Protein AF-A0A1I7V567-F1 (afdb_monomer)

InterPro domains:
  IPR013216 Methyltransferase type 11 [PF08241] (3-48)
  IPR014729 Rossmann-like alpha/beta/alpha sandwich fold [G3DSA:3.40.50.620] (190-264)
  IPR015413 Methionyl/Leucyl tRNA synthetase [PF09334] (190-286)
  IPR023457 Methionine-tRNA synthetase, type 2 [PTHR43326] (190-283)
  IPR029063 S-adenosyl-L-methionine-dependent methyltransferase superfamily [G3DSA:3.40.50.150] (1-126)
  IPR029063 S-adenosyl-L-methionine-dependent methyltransferase superfamily [SSF53335] (3-96)

Mean predicted aligned error: 17.77 Å

Structure (mmCIF, N/CA/C/O backbone):
data_AF-A0A1I7V567-F1
#
_entry.id   AF-A0A1I7V567-F1
#
loop_
_atom_site.grou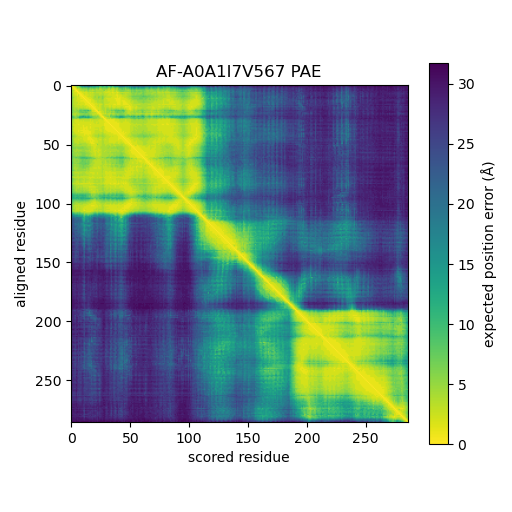p_PDB
_atom_site.id
_atom_site.type_symbol
_atom_site.label_atom_id
_atom_site.label_alt_id
_atom_site.label_comp_id
_atom_site.label_asym_id
_atom_site.label_entity_id
_atom_site.label_seq_id
_atom_site.pdbx_PDB_ins_code
_atom_site.Cartn_x
_atom_site.Cartn_y
_atom_site.Cartn_z
_atom_site.occupancy
_atom_site.B_iso_or_equiv
_atom_site.auth_seq_id
_atom_site.auth_comp_id
_atom_site.auth_asym_id
_atom_site.auth_atom_id
_atom_site.pdbx_PDB_model_num
ATOM 1 N N . VAL A 1 1 ? 8.104 -0.233 -37.856 1.00 45.59 1 VAL A N 1
ATOM 2 C CA . VAL A 1 1 ? 8.706 -0.664 -36.573 1.00 45.59 1 VAL A CA 1
ATOM 3 C C . VAL A 1 1 ? 7.650 -0.391 -35.526 1.00 45.59 1 VAL A C 1
ATOM 5 O O . VAL A 1 1 ? 7.169 0.733 -35.516 1.00 45.59 1 VAL A O 1
ATOM 8 N N . LEU A 1 2 ? 7.192 -1.403 -34.780 1.00 52.81 2 LEU A N 1
ATOM 9 C CA . LEU A 1 2 ? 6.251 -1.170 -33.679 1.00 52.81 2 LEU A CA 1
ATOM 10 C C . LEU A 1 2 ? 6.908 -0.177 -32.719 1.00 52.81 2 LEU A C 1
ATOM 12 O O . LEU A 1 2 ? 8.025 -0.423 -32.260 1.00 52.81 2 LEU A O 1
ATOM 16 N N . ASP A 1 3 ? 6.248 0.948 -32.479 1.00 72.06 3 ASP A N 1
ATOM 17 C CA . ASP A 1 3 ? 6.654 1.860 -31.424 1.00 72.06 3 ASP A CA 1
ATOM 18 C C . ASP A 1 3 ? 6.376 1.156 -30.092 1.00 72.06 3 ASP A C 1
ATOM 20 O O . ASP A 1 3 ? 5.258 0.705 -29.851 1.00 72.06 3 ASP A O 1
ATOM 24 N N . ALA A 1 4 ? 7.393 1.015 -29.241 1.00 71.06 4 ALA A N 1
ATOM 25 C CA . ALA A 1 4 ? 7.249 0.341 -27.950 1.00 71.06 4 ALA A CA 1
ATOM 26 C C . ALA A 1 4 ? 6.286 1.073 -27.002 1.00 71.06 4 ALA A C 1
ATOM 28 O O . ALA A 1 4 ? 5.900 0.508 -25.988 1.00 71.06 4 ALA A O 1
ATOM 29 N N . LYS A 1 5 ? 5.896 2.303 -27.353 1.00 80.69 5 LYS A N 1
ATOM 30 C CA . LYS A 1 5 ? 4.885 3.108 -26.664 1.00 80.69 5 LYS A CA 1
ATOM 31 C C . LYS A 1 5 ? 3.447 2.745 -27.033 1.00 80.69 5 LYS A C 1
ATOM 33 O O . LYS A 1 5 ? 2.531 3.206 -26.370 1.00 80.69 5 LYS A O 1
ATOM 38 N N . LEU A 1 6 ? 3.240 1.992 -28.116 1.00 81.75 6 LEU A N 1
ATOM 39 C CA . LEU A 1 6 ? 1.917 1.647 -28.643 1.00 81.75 6 LEU A CA 1
ATOM 40 C C . LEU A 1 6 ? 1.911 0.184 -29.082 1.00 81.75 6 LEU A C 1
ATOM 42 O O . LEU A 1 6 ? 1.969 -0.152 -30.271 1.00 81.75 6 LEU A O 1
ATOM 46 N N . LEU A 1 7 ? 1.871 -0.701 -28.096 1.00 78.12 7 LEU A N 1
ATOM 47 C CA . LEU A 1 7 ? 1.787 -2.129 -28.322 1.00 78.12 7 LEU A CA 1
ATOM 48 C C . LEU A 1 7 ? 0.334 -2.519 -28.656 1.00 78.12 7 LEU A C 1
ATOM 50 O O . LEU A 1 7 ? -0.582 -2.194 -27.903 1.00 78.12 7 LEU A O 1
ATOM 54 N N . PRO A 1 8 ? 0.086 -3.282 -29.736 1.00 83.75 8 PRO A N 1
ATOM 55 C CA . PRO A 1 8 ? -1.257 -3.668 -30.178 1.00 83.75 8 PRO A CA 1
ATOM 56 C C . PRO A 1 8 ? -1.827 -4.840 -29.357 1.00 83.75 8 PRO A C 1
ATOM 58 O O . PRO A 1 8 ? -2.465 -5.740 -29.901 1.00 83.75 8 PRO A O 1
ATOM 61 N N . PHE A 1 9 ? -1.552 -4.863 -28.054 1.00 79.56 9 PHE A N 1
ATOM 62 C CA . PHE A 1 9 ? -2.019 -5.883 -27.121 1.00 79.56 9 PHE A CA 1
ATOM 63 C C . PHE A 1 9 ? -2.956 -5.256 -26.093 1.00 79.56 9 PHE A C 1
ATOM 65 O O . PHE A 1 9 ? -2.804 -4.090 -25.719 1.00 79.56 9 PHE A O 1
ATOM 72 N N . ASN A 1 10 ? -3.921 -6.043 -25.625 1.00 77.56 10 ASN A N 1
ATOM 73 C CA . ASN A 1 10 ? -4.817 -5.633 -24.548 1.00 77.56 10 ASN A CA 1
ATOM 74 C C . ASN A 1 10 ? -4.041 -5.423 -23.239 1.00 77.56 10 ASN A C 1
ATOM 76 O O . ASN A 1 10 ? -2.888 -5.839 -23.106 1.00 77.56 10 ASN A O 1
ATOM 80 N N . ASN A 1 11 ? -4.681 -4.768 -22.273 1.00 79.69 11 ASN A N 1
ATOM 81 C CA . ASN A 1 11 ? -4.132 -4.671 -20.924 1.00 79.69 11 ASN A CA 1
ATOM 82 C C . ASN A 1 11 ? -3.945 -6.085 -20.352 1.00 79.69 11 ASN A C 1
ATOM 84 O O . ASN A 1 11 ? -4.760 -6.967 -20.626 1.00 79.69 11 ASN A O 1
ATOM 88 N N . GLU A 1 12 ? -2.883 -6.287 -19.570 1.00 85.25 12 GLU A N 1
ATOM 89 C CA . GLU A 1 12 ? -2.651 -7.535 -18.821 1.00 85.25 12 GLU A CA 1
ATOM 90 C C . GLU A 1 12 ? -2.608 -8.792 -19.702 1.00 85.25 12 GLU A C 1
ATOM 92 O O . GLU A 1 12 ? -3.099 -9.867 -19.359 1.00 85.25 12 GLU A O 1
ATOM 97 N N . PHE A 1 13 ? -2.016 -8.656 -20.882 1.00 77.00 13 PHE A N 1
ATOM 98 C CA . PHE A 1 13 ? -1.944 -9.728 -21.859 1.00 77.00 13 PHE A CA 1
ATOM 99 C C . PHE A 1 13 ? -0.807 -10.720 -21.569 1.00 77.00 13 PHE A C 1
ATOM 101 O O . PHE A 1 13 ? -0.992 -11.931 -21.699 1.00 77.00 13 PHE A O 1
ATOM 108 N N . PHE A 1 14 ? 0.367 -10.231 -21.160 1.00 71.62 14 PHE A N 1
ATOM 109 C CA . PHE A 1 14 ? 1.572 -11.046 -20.988 1.00 71.62 14 PHE A CA 1
ATOM 110 C C . PHE A 1 14 ? 1.857 -11.374 -19.525 1.00 71.62 14 PHE A C 1
ATOM 112 O O . PHE A 1 14 ? 1.778 -10.513 -18.659 1.00 71.62 14 PHE A O 1
ATOM 119 N N . ASP A 1 15 ? 2.295 -12.603 -19.257 1.00 70.88 15 ASP A N 1
ATOM 120 C CA . ASP A 1 15 ? 2.833 -13.009 -17.949 1.00 70.88 15 ASP A CA 1
ATOM 121 C C . ASP A 1 15 ? 4.313 -12.618 -17.787 1.00 70.88 15 ASP A C 1
ATOM 123 O O . ASP A 1 15 ? 4.819 -12.465 -16.674 1.00 70.88 15 ASP A O 1
ATOM 127 N N . LYS A 1 16 ? 5.041 -12.508 -18.908 1.00 76.75 16 LYS A N 1
ATOM 128 C CA . LYS A 1 16 ? 6.474 -12.202 -18.936 1.00 76.75 16 LYS A CA 1
ATOM 129 C C . LYS A 1 16 ? 6.827 -11.340 -20.139 1.00 76.75 16 LYS A C 1
ATOM 131 O O . LYS A 1 16 ? 6.420 -11.651 -21.257 1.00 76.75 16 LYS A O 1
ATOM 136 N N . ILE A 1 17 ? 7.656 -10.328 -19.922 1.00 80.06 17 ILE A N 1
ATOM 137 C CA . ILE A 1 17 ? 8.259 -9.510 -20.975 1.00 80.06 17 ILE A CA 1
ATOM 138 C C . ILE A 1 17 ? 9.774 -9.645 -20.867 1.00 80.06 17 ILE A C 1
ATOM 140 O O . ILE A 1 17 ? 10.364 -9.410 -19.815 1.00 80.06 17 ILE A O 1
ATOM 144 N N . PHE A 1 18 ? 10.402 -10.036 -21.973 1.00 82.00 18 PHE A N 1
ATOM 145 C CA . PHE A 1 18 ? 11.848 -10.150 -22.083 1.00 82.00 18 PHE A CA 1
ATOM 146 C C . PHE A 1 18 ? 12.342 -9.312 -23.249 1.00 82.00 18 PHE A C 1
ATOM 148 O O . PHE A 1 18 ? 11.837 -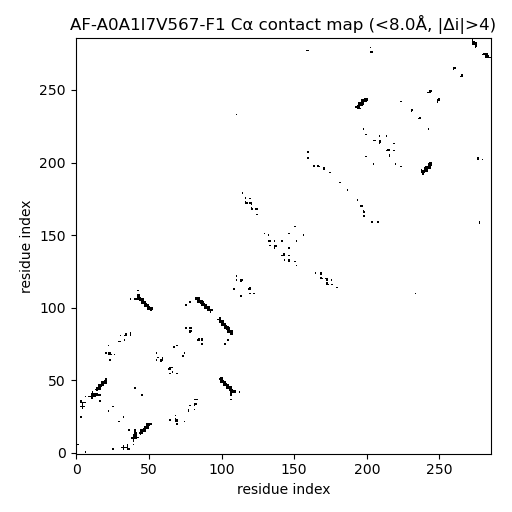9.435 -24.367 1.00 82.00 18 PHE A O 1
ATOM 155 N N . HIS A 1 19 ? 13.362 -8.500 -23.005 1.00 77.12 19 HIS A N 1
ATOM 156 C CA . HIS A 1 19 ? 13.987 -7.723 -24.059 1.00 77.12 19 HIS A CA 1
ATOM 157 C C . HIS A 1 19 ? 15.501 -7.622 -23.853 1.00 77.12 19 HIS A C 1
ATOM 159 O O . HIS A 1 19 ? 16.032 -7.798 -22.758 1.00 77.12 19 HIS A O 1
ATOM 165 N N . VAL A 1 20 ? 16.226 -7.372 -24.941 1.00 74.81 20 VAL A N 1
ATOM 166 C CA . VAL A 1 20 ? 17.692 -7.358 -24.945 1.00 74.81 20 VAL A CA 1
ATOM 167 C C . VAL A 1 20 ? 18.155 -6.142 -25.707 1.00 74.81 20 VAL A C 1
ATOM 169 O O . VAL A 1 20 ? 17.727 -5.929 -26.842 1.00 74.81 20 VAL A O 1
ATOM 172 N N . HIS A 1 21 ? 19.059 -5.360 -25.110 1.00 72.19 21 HIS A N 1
ATOM 173 C CA . HIS A 1 21 ? 19.646 -4.199 -25.783 1.00 72.19 21 HIS A CA 1
ATOM 174 C C . HIS A 1 21 ? 18.591 -3.213 -26.323 1.00 72.19 21 HIS A C 1
ATOM 176 O O . HIS A 1 21 ? 18.817 -2.537 -27.315 1.00 72.19 21 HIS A O 1
ATOM 182 N N . SER A 1 22 ? 17.410 -3.159 -25.717 1.00 72.12 22 SER A N 1
ATOM 183 C CA . SER A 1 22 ? 16.289 -2.364 -26.227 1.00 72.12 22 SER A CA 1
ATOM 184 C C . SER A 1 22 ? 16.208 -0.933 -25.688 1.00 72.12 22 SER A C 1
ATOM 186 O O . SER A 1 22 ? 15.758 -0.078 -26.447 1.00 72.12 22 SER A O 1
ATOM 188 N N . PRO A 1 23 ? 16.695 -0.605 -24.468 1.00 72.25 23 PRO A N 1
ATOM 189 C CA . PRO A 1 23 ? 16.528 0.742 -23.919 1.00 72.25 23 PRO A CA 1
ATOM 190 C C . PRO A 1 23 ? 17.095 1.861 -24.791 1.00 72.25 23 PRO A C 1
ATOM 192 O O . PRO A 1 23 ? 16.491 2.927 -24.867 1.00 72.25 23 PRO A O 1
ATOM 195 N N . TYR A 1 24 ? 18.177 1.619 -25.543 1.00 74.25 24 TYR A N 1
ATOM 196 C CA . TYR A 1 24 ? 18.715 2.659 -26.421 1.00 74.25 24 TYR A CA 1
ATOM 197 C C . TYR A 1 24 ? 17.794 3.015 -27.594 1.00 74.25 24 TYR A C 1
ATOM 199 O O . TYR A 1 24 ? 17.861 4.147 -28.075 1.00 74.25 24 TYR A O 1
ATOM 207 N N . PHE A 1 25 ? 16.897 2.115 -28.013 1.00 74.44 25 PHE A N 1
ATOM 208 C CA . PHE A 1 25 ? 15.874 2.401 -29.025 1.00 74.44 25 PHE A CA 1
ATOM 209 C C . PHE A 1 25 ? 14.682 3.193 -28.468 1.00 74.44 25 PHE A C 1
ATOM 211 O O . PHE A 1 25 ? 13.975 3.828 -29.242 1.00 74.44 25 PHE A O 1
ATOM 218 N N . TRP A 1 26 ? 14.469 3.190 -27.149 1.00 75.56 26 TRP A N 1
ATOM 219 C CA . TRP A 1 26 ? 13.339 3.863 -26.487 1.00 75.56 26 TRP A CA 1
ATOM 220 C C . TRP A 1 26 ? 13.696 5.249 -25.945 1.00 75.56 26 TRP A C 1
ATOM 222 O O . TRP A 1 26 ? 12.864 5.948 -25.388 1.00 75.56 26 TRP A O 1
ATOM 232 N N . THR A 1 27 ? 14.943 5.675 -26.126 1.00 63.19 27 THR A N 1
ATOM 233 C CA . THR A 1 27 ? 15.512 6.866 -25.480 1.00 63.19 27 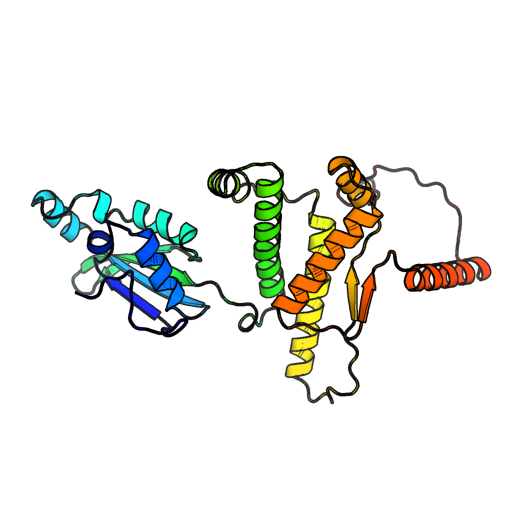THR A CA 1
ATOM 234 C C . THR A 1 27 ? 14.829 8.197 -25.743 1.00 63.19 27 THR A C 1
ATOM 236 O O . THR A 1 27 ? 15.018 9.106 -24.937 1.00 63.19 27 THR A O 1
ATOM 239 N N . SER A 1 28 ? 14.062 8.339 -26.825 1.00 70.38 28 SER A N 1
ATOM 240 C CA . SER A 1 28 ? 13.274 9.552 -27.058 1.00 70.38 28 SER A CA 1
ATOM 241 C C . SER A 1 28 ? 12.167 9.737 -26.023 1.00 70.38 28 SER A C 1
ATOM 243 O O . SER A 1 28 ? 11.787 10.872 -25.767 1.00 70.38 28 SER A O 1
ATOM 245 N N . ASP A 1 29 ? 11.654 8.638 -25.463 1.00 78.94 29 ASP A N 1
ATOM 246 C CA . ASP A 1 29 ? 10.533 8.632 -24.525 1.00 78.94 29 ASP A CA 1
ATOM 247 C C . ASP A 1 29 ? 10.462 7.267 -23.814 1.00 78.94 29 ASP A C 1
ATOM 249 O O . ASP A 1 29 ? 9.616 6.409 -24.083 1.00 78.94 29 ASP A O 1
ATOM 253 N N . LEU A 1 30 ? 11.468 7.039 -22.966 1.00 83.31 30 LEU A N 1
ATOM 254 C CA . LEU A 1 30 ? 11.610 5.817 -22.182 1.00 83.31 30 LEU A CA 1
ATOM 255 C C . LEU A 1 30 ? 10.446 5.631 -21.187 1.00 83.31 30 LEU A C 1
ATOM 257 O O . LEU A 1 30 ? 9.948 4.507 -21.117 1.00 83.31 30 LEU A O 1
ATOM 261 N N . PRO A 1 31 ? 9.965 6.677 -20.481 1.00 84.19 31 PRO A N 1
ATOM 262 C CA . PRO A 1 31 ? 8.829 6.544 -19.573 1.00 84.19 31 PRO A CA 1
ATOM 263 C C . PRO A 1 31 ? 7.566 6.023 -20.262 1.00 84.19 31 PRO A C 1
ATOM 265 O O . PRO A 1 31 ? 6.956 5.082 -19.761 1.00 84.19 31 PRO A O 1
ATOM 268 N N . ALA A 1 32 ? 7.206 6.541 -21.444 1.00 83.12 32 ALA A N 1
ATOM 269 C CA . ALA A 1 32 ? 6.027 6.049 -22.160 1.00 83.12 32 ALA A CA 1
ATOM 270 C C . ALA A 1 32 ? 6.182 4.588 -22.609 1.00 83.12 32 ALA A C 1
ATOM 272 O O . ALA A 1 32 ? 5.224 3.819 -22.556 1.00 83.12 32 ALA A O 1
ATOM 273 N N . ALA A 1 33 ? 7.389 4.179 -23.016 1.00 85.88 33 ALA A N 1
ATOM 274 C CA . ALA A 1 33 ? 7.647 2.786 -23.369 1.00 85.88 33 ALA A CA 1
ATOM 275 C C . ALA A 1 33 ? 7.514 1.865 -22.145 1.00 85.88 33 ALA A C 1
ATOM 277 O O . ALA A 1 33 ? 6.940 0.787 -22.255 1.00 85.88 33 ALA A O 1
ATOM 278 N N . LEU A 1 34 ? 8.008 2.278 -20.973 1.00 88.88 34 LEU A N 1
ATOM 279 C CA . LEU A 1 34 ? 7.886 1.498 -19.737 1.00 88.88 34 LEU A CA 1
ATOM 280 C C . LEU A 1 34 ? 6.439 1.438 -19.223 1.00 88.88 34 LEU A C 1
ATOM 282 O O . LEU A 1 34 ? 5.993 0.363 -18.821 1.00 88.88 34 LEU A O 1
ATOM 286 N N . ALA A 1 35 ? 5.690 2.540 -19.309 1.00 85.75 35 ALA A N 1
ATOM 287 C CA . ALA A 1 35 ? 4.266 2.576 -18.976 1.00 85.75 35 ALA A CA 1
ATOM 288 C C . ALA A 1 35 ? 3.459 1.603 -19.850 1.00 85.75 35 ALA A C 1
ATOM 290 O O . ALA A 1 35 ? 2.619 0.853 -19.350 1.00 85.75 35 ALA A O 1
ATOM 291 N N . GLU A 1 36 ? 3.772 1.543 -21.146 1.00 87.94 36 GLU A N 1
ATOM 292 C CA . GLU A 1 36 ? 3.134 0.606 -22.067 1.00 87.94 36 GLU A CA 1
ATOM 293 C C . GLU A 1 36 ? 3.479 -0.857 -21.742 1.00 87.94 36 GLU A C 1
ATOM 295 O O . GLU A 1 36 ? 2.612 -1.731 -21.815 1.00 87.94 36 GLU A O 1
ATOM 300 N N . MET A 1 37 ? 4.715 -1.136 -21.306 1.00 87.94 37 MET A N 1
ATOM 301 C CA . MET A 1 37 ? 5.110 -2.472 -20.839 1.00 87.94 37 MET A CA 1
ATOM 302 C C . MET A 1 37 ? 4.342 -2.880 -19.577 1.00 87.94 37 MET A C 1
ATOM 304 O O . MET A 1 37 ? 3.890 -4.019 -19.497 1.00 87.94 37 MET A O 1
ATOM 308 N N . ILE A 1 38 ? 4.134 -1.967 -18.623 1.00 88.25 38 ILE A N 1
ATOM 309 C CA . ILE A 1 38 ? 3.301 -2.220 -17.434 1.00 88.25 38 ILE A CA 1
ATOM 310 C C . ILE A 1 38 ? 1.839 -2.446 -17.804 1.00 88.25 38 ILE A C 1
ATOM 312 O O . ILE A 1 38 ? 1.194 -3.336 -17.245 1.00 88.25 38 ILE A O 1
ATOM 316 N N . ARG A 1 39 ? 1.308 -1.681 -18.763 1.00 89.69 39 ARG A N 1
ATOM 317 C CA . ARG A 1 39 ? -0.075 -1.832 -19.225 1.00 89.69 39 ARG A CA 1
ATOM 318 C C . ARG A 1 39 ? -0.336 -3.248 -19.737 1.00 89.69 39 ARG A C 1
ATOM 320 O O . ARG A 1 39 ? -1.341 -3.854 -19.370 1.00 89.69 39 ARG A O 1
ATOM 327 N N . VAL A 1 40 ? 0.558 -3.782 -20.572 1.00 85.94 40 VAL A N 1
ATOM 328 C CA . VAL A 1 40 ? 0.381 -5.108 -21.190 1.00 85.94 40 VAL A CA 1
ATOM 329 C C . VAL A 1 40 ? 0.829 -6.271 -20.300 1.00 85.94 40 VAL A C 1
ATOM 331 O O . VAL A 1 40 ? 0.521 -7.416 -20.620 1.00 85.94 40 VAL A O 1
ATOM 334 N N . LEU A 1 41 ? 1.549 -6.017 -19.205 1.00 84.00 41 LEU A N 1
ATOM 335 C CA . LEU A 1 41 ? 1.979 -7.041 -18.252 1.00 84.00 41 LEU A CA 1
ATOM 336 C C . LEU A 1 41 ? 0.847 -7.340 -17.255 1.00 84.00 41 LEU A C 1
ATOM 338 O O . LEU A 1 41 ? 0.160 -6.433 -16.782 1.00 84.00 41 LEU A O 1
ATOM 342 N N . LYS A 1 42 ? 0.622 -8.615 -16.939 1.00 82.88 42 LYS A N 1
ATOM 343 C CA . LYS A 1 42 ? -0.299 -9.037 -15.872 1.00 82.88 42 LYS A CA 1
ATOM 344 C C . LYS A 1 42 ? 0.248 -8.659 -14.496 1.00 82.88 42 LYS A C 1
ATOM 346 O O . LYS A 1 42 ? 1.473 -8.546 -14.365 1.00 82.88 42 LYS A O 1
ATOM 351 N N . PRO A 1 43 ? -0.604 -8.474 -13.476 1.00 84.00 43 PRO A N 1
ATOM 352 C CA . PRO A 1 43 ? -0.118 -8.275 -12.118 1.00 84.00 43 PRO A CA 1
ATOM 353 C C . PRO A 1 43 ? 0.751 -9.468 -11.674 1.00 84.00 43 PRO A C 1
ATOM 355 O O . PRO A 1 43 ? 0.575 -10.601 -12.126 1.00 84.00 43 PRO A O 1
ATOM 358 N N . GLY A 1 44 ? 1.831 -9.187 -10.940 1.00 82.38 44 GLY A N 1
ATOM 359 C CA . GLY A 1 44 ? 2.880 -10.170 -10.627 1.00 82.38 44 GLY A CA 1
ATOM 360 C C . GLY A 1 44 ? 3.738 -10.634 -11.817 1.00 82.38 44 GLY A C 1
ATOM 361 O O . GLY A 1 44 ? 4.661 -11.438 -11.638 1.00 82.38 44 GLY A O 1
ATOM 362 N N . GLY A 1 45 ? 3.464 -10.147 -13.030 1.00 81.94 45 GLY A N 1
ATOM 363 C CA . GLY A 1 45 ? 4.192 -10.498 -14.241 1.00 81.94 45 GLY A CA 1
ATOM 364 C C . GLY A 1 45 ? 5.656 -10.061 -14.188 1.00 81.94 45 GLY A C 1
ATOM 365 O O . GLY A 1 45 ? 6.015 -9.067 -13.554 1.00 81.94 45 GLY A O 1
ATOM 366 N N . VAL A 1 46 ? 6.520 -10.823 -14.862 1.00 83.81 46 VAL A N 1
ATOM 367 C CA . VAL A 1 46 ? 7.978 -10.640 -14.792 1.00 83.81 46 VAL A CA 1
ATOM 368 C C . VAL A 1 46 ? 8.484 -9.835 -15.977 1.00 83.81 46 VAL A C 1
ATOM 370 O O . VAL A 1 46 ? 8.234 -10.177 -17.133 1.00 83.81 46 VAL A O 1
ATOM 373 N N . PHE A 1 47 ? 9.281 -8.819 -15.690 1.00 86.94 47 PHE A N 1
ATOM 374 C CA . PHE A 1 47 ? 9.970 -8.001 -16.669 1.00 86.94 47 PHE A CA 1
ATOM 375 C C . PHE A 1 47 ? 11.482 -8.239 -16.575 1.00 86.94 47 PHE A C 1
ATOM 377 O O . PHE A 1 47 ? 12.067 -8.166 -15.494 1.00 86.94 47 PHE A O 1
ATOM 384 N N . LEU A 1 48 ? 12.119 -8.579 -17.698 1.00 84.25 48 LEU A N 1
ATOM 385 C CA . LEU A 1 48 ? 13.543 -8.915 -17.760 1.00 84.25 48 LEU A CA 1
ATOM 386 C C . LEU A 1 48 ? 14.238 -8.199 -18.922 1.00 84.25 48 LEU A C 1
ATOM 388 O O . LEU A 1 48 ? 13.898 -8.398 -20.091 1.00 84.25 48 LEU A O 1
ATOM 392 N N . SER A 1 49 ? 15.281 -7.442 -18.592 1.00 84.31 49 SER A N 1
ATOM 393 C CA . SER A 1 49 ? 16.163 -6.773 -19.547 1.00 84.31 49 SER A CA 1
ATOM 394 C C . SER A 1 49 ? 17.554 -7.397 -19.526 1.00 84.31 49 SER A C 1
ATOM 396 O O . SER A 1 49 ? 18.195 -7.478 -18.480 1.00 84.31 49 SER A O 1
ATOM 398 N N . GLY A 1 50 ? 18.038 -7.831 -20.690 1.00 79.94 50 GLY A N 1
ATOM 399 C CA . GLY A 1 50 ? 19.395 -8.342 -20.872 1.00 79.94 50 GLY A CA 1
ATOM 400 C C . GLY A 1 50 ? 20.320 -7.337 -21.557 1.00 79.94 50 GLY A C 1
ATOM 401 O O . GLY A 1 50 ? 20.004 -6.795 -22.624 1.00 79.94 50 GLY A O 1
ATOM 402 N N . MET A 1 51 ? 21.514 -7.133 -21.000 1.00 81.00 51 MET A N 1
ATOM 403 C CA . MET A 1 51 ? 22.539 -6.258 -21.570 1.00 81.00 51 MET A CA 1
ATOM 404 C C . MET A 1 51 ? 23.920 -6.912 -21.584 1.00 81.00 51 MET A C 1
ATOM 406 O O . MET A 1 51 ? 24.379 -7.496 -20.614 1.00 81.00 51 MET A O 1
ATOM 410 N N . HIS A 1 52 ? 24.631 -6.758 -22.696 1.00 83.06 52 HIS A N 1
ATOM 411 C CA . HIS A 1 52 ? 26.049 -7.098 -22.828 1.00 83.06 52 HIS A CA 1
ATOM 412 C C . HIS A 1 52 ? 26.883 -5.811 -22.940 1.00 83.06 52 HIS A C 1
ATOM 414 O O . HIS A 1 52 ? 27.081 -5.280 -24.041 1.00 83.06 52 HIS A O 1
ATOM 420 N N . LEU A 1 53 ? 27.377 -5.305 -21.806 1.00 84.06 53 LEU A N 1
ATOM 421 C CA . LEU A 1 53 ? 28.006 -3.978 -21.698 1.00 84.06 53 LEU A CA 1
ATOM 422 C C . LEU A 1 53 ? 29.188 -3.784 -22.645 1.00 84.06 53 LEU A C 1
ATOM 424 O O . LEU A 1 53 ? 29.202 -2.818 -23.400 1.00 84.06 53 LEU A O 1
ATOM 428 N N . LYS A 1 54 ? 30.100 -4.760 -22.740 1.00 84.50 54 LYS A N 1
ATOM 429 C CA . LYS A 1 54 ? 31.265 -4.677 -23.646 1.00 84.50 54 LYS A CA 1
ATOM 430 C C . LYS A 1 54 ? 30.874 -4.468 -25.117 1.00 84.50 54 LYS A C 1
ATOM 432 O O . LYS A 1 54 ? 31.626 -3.876 -25.883 1.00 84.50 54 LYS A O 1
ATOM 437 N N . LYS A 1 55 ? 29.694 -4.956 -25.526 1.00 82.38 55 LYS A N 1
ATOM 438 C CA . LYS A 1 55 ? 29.182 -4.785 -26.898 1.00 82.38 55 LYS A CA 1
ATOM 439 C C . LYS A 1 55 ? 28.602 -3.386 -27.079 1.00 82.38 55 LYS A C 1
ATOM 441 O O . LYS A 1 55 ? 28.835 -2.769 -28.109 1.00 82.38 55 LYS A O 1
ATOM 446 N N . LEU A 1 56 ? 27.872 -2.889 -26.086 1.00 83.00 56 LEU A N 1
ATOM 447 C CA . LEU A 1 56 ? 27.299 -1.544 -26.111 1.00 83.00 56 LEU A CA 1
ATOM 448 C C . LEU A 1 56 ? 28.392 -0.467 -26.064 1.00 83.00 56 LEU A C 1
ATOM 450 O O . LEU A 1 56 ? 28.352 0.470 -26.850 1.00 83.00 56 LEU A O 1
ATOM 454 N N . GLU A 1 57 ? 29.433 -0.662 -25.258 1.00 88.06 57 GLU A N 1
ATOM 455 C CA . GLU A 1 57 ? 30.617 0.210 -25.216 1.00 88.06 57 GLU A CA 1
ATOM 456 C C . GLU A 1 57 ? 31.390 0.218 -26.538 1.00 88.06 57 GLU A C 1
ATOM 458 O O . GLU A 1 57 ? 31.925 1.244 -26.951 1.00 88.06 57 GLU A O 1
ATOM 463 N N . PHE A 1 58 ? 31.438 -0.917 -27.241 1.00 88.25 58 PHE A N 1
ATOM 464 C CA . PHE A 1 58 ? 32.006 -0.967 -28.586 1.00 88.25 58 PHE A CA 1
ATOM 465 C C . PHE A 1 58 ? 31.186 -0.128 -29.582 1.00 88.25 58 PHE A C 1
ATOM 467 O O . PHE A 1 58 ? 31.761 0.631 -30.362 1.00 88.25 58 PHE A O 1
ATOM 474 N N . LEU A 1 59 ? 29.851 -0.211 -29.529 1.00 83.25 59 LEU A N 1
ATOM 475 C CA . LEU A 1 59 ? 28.958 0.611 -30.360 1.00 83.25 59 LEU A CA 1
ATOM 476 C C . LEU A 1 59 ? 29.053 2.105 -30.009 1.00 83.25 59 LEU A C 1
ATOM 478 O O . LEU A 1 59 ? 28.994 2.950 -30.903 1.00 83.25 59 LEU A O 1
ATOM 482 N N . GLU A 1 60 ? 29.245 2.427 -28.730 1.00 88.38 60 GLU A N 1
ATOM 483 C CA . GLU A 1 60 ? 29.479 3.789 -28.250 1.00 88.38 60 GLU A CA 1
ATOM 484 C C . GLU A 1 60 ? 30.780 4.374 -28.808 1.00 88.38 60 GLU A C 1
ATOM 486 O O . GLU A 1 60 ? 30.780 5.472 -29.364 1.00 88.38 60 GLU A O 1
ATOM 491 N N . LYS A 1 61 ? 31.885 3.617 -28.742 1.00 90.56 61 LYS A N 1
ATOM 492 C CA . LYS A 1 61 ? 33.167 4.011 -29.354 1.00 90.56 61 LYS A CA 1
ATOM 493 C C . LYS A 1 61 ? 33.032 4.235 -30.861 1.00 90.56 61 LYS A C 1
ATOM 495 O O . LYS A 1 61 ? 33.662 5.138 -31.405 1.00 90.56 61 LYS A O 1
ATOM 500 N N . GLY A 1 62 ? 32.174 3.451 -31.514 1.00 87.00 62 GLY A N 1
ATOM 501 C CA . GLY A 1 62 ? 31.790 3.617 -32.917 1.00 87.00 62 GLY A CA 1
ATOM 502 C C . GLY A 1 62 ? 30.831 4.781 -33.199 1.00 87.00 62 GLY A C 1
ATOM 503 O O . GLY A 1 62 ? 30.440 4.954 -34.350 1.00 87.00 62 GLY A O 1
ATOM 504 N N . LYS A 1 63 ? 30.438 5.572 -32.187 1.00 86.19 63 LYS A N 1
ATOM 505 C CA . LYS A 1 63 ? 29.472 6.688 -32.269 1.00 86.19 63 LYS A CA 1
ATOM 506 C C . LYS A 1 63 ? 28.085 6.299 -32.808 1.00 86.19 63 LYS A C 1
ATOM 508 O O . LYS A 1 63 ? 27.348 7.164 -33.273 1.00 86.19 63 LYS A O 1
ATOM 513 N N . LEU A 1 64 ? 27.713 5.019 -32.727 1.00 78.50 64 LEU A N 1
ATOM 514 C CA . LEU A 1 64 ? 26.396 4.522 -33.155 1.00 78.50 64 LEU A CA 1
ATOM 515 C C . LEU A 1 64 ? 25.315 4.758 -32.094 1.00 78.50 64 LEU A C 1
ATOM 517 O O . LEU A 1 64 ? 24.148 4.931 -32.429 1.00 78.50 64 LEU A O 1
ATOM 521 N N . ILE A 1 65 ? 25.711 4.766 -30.820 1.00 82.25 65 ILE A N 1
ATOM 522 C CA . ILE A 1 65 ? 24.853 5.029 -29.659 1.00 82.25 65 ILE A CA 1
ATOM 523 C C . ILE A 1 65 ? 25.621 5.889 -28.646 1.00 82.25 65 ILE A C 1
ATOM 525 O O . ILE A 1 65 ? 26.849 5.935 -28.670 1.00 82.25 65 ILE A O 1
ATOM 529 N N . ARG A 1 66 ? 24.920 6.582 -27.748 1.00 84.19 66 ARG A N 1
ATOM 530 C CA . ARG A 1 66 ? 25.509 7.393 -26.662 1.00 84.19 66 ARG A CA 1
ATOM 531 C C . ARG A 1 66 ? 25.431 6.638 -25.333 1.00 84.19 66 ARG A C 1
ATOM 533 O O . ARG A 1 66 ? 24.440 5.946 -25.114 1.00 84.19 66 ARG A O 1
ATOM 540 N N . ARG A 1 67 ? 26.381 6.845 -24.403 1.00 80.44 67 ARG A N 1
ATOM 541 C CA . ARG A 1 67 ? 26.370 6.213 -23.059 1.00 80.44 67 ARG A CA 1
ATOM 542 C C . ARG A 1 67 ? 25.009 6.271 -22.377 1.00 80.44 67 ARG A C 1
ATOM 544 O O . ARG A 1 67 ? 24.464 5.261 -21.952 1.00 80.44 67 ARG A O 1
ATOM 551 N N . ARG A 1 68 ? 24.428 7.474 -22.366 1.00 79.25 68 ARG A N 1
ATOM 552 C CA . ARG A 1 68 ? 23.137 7.792 -21.742 1.00 79.25 68 ARG A CA 1
ATOM 553 C C . ARG A 1 68 ? 21.968 6.937 -22.259 1.00 79.25 68 ARG A C 1
ATOM 555 O O . ARG A 1 68 ? 20.922 6.905 -21.616 1.00 79.25 68 ARG A O 1
ATOM 562 N N . GLN A 1 69 ? 22.120 6.289 -23.414 1.00 78.50 69 GLN A N 1
ATOM 563 C CA . GLN A 1 69 ? 21.081 5.477 -24.038 1.00 78.50 69 GLN A CA 1
ATOM 564 C C . GLN A 1 69 ? 21.027 4.033 -23.532 1.00 78.50 69 GLN A C 1
ATOM 566 O O . GLN A 1 69 ? 19.998 3.384 -23.675 1.00 78.50 69 GLN A O 1
ATOM 571 N N . PHE A 1 70 ? 22.114 3.515 -22.966 1.00 79.94 70 PHE A N 1
ATOM 572 C CA . PHE A 1 70 ? 22.186 2.125 -22.512 1.00 79.94 70 PHE A CA 1
ATOM 573 C C . PHE A 1 70 ? 22.722 1.994 -21.086 1.00 79.94 70 PHE A C 1
ATOM 575 O O . PHE A 1 70 ? 23.057 0.891 -20.665 1.00 79.94 70 PHE A O 1
ATOM 582 N N . ASP A 1 71 ? 22.825 3.114 -20.368 1.00 84.12 71 ASP A N 1
ATOM 583 C CA . ASP A 1 71 ? 23.282 3.145 -18.988 1.00 84.12 71 ASP A CA 1
ATOM 584 C C . ASP A 1 71 ? 22.336 2.312 -18.097 1.00 84.12 71 ASP A C 1
ATOM 586 O O . ASP A 1 71 ? 21.156 2.661 -17.973 1.00 84.12 71 ASP A O 1
ATOM 590 N N . PRO A 1 72 ? 22.822 1.210 -17.499 1.00 83.19 72 PRO A N 1
ATOM 591 C CA . PRO A 1 72 ? 21.996 0.311 -16.696 1.00 83.19 72 PRO A CA 1
ATOM 592 C C . PRO A 1 72 ? 21.460 0.972 -15.436 1.00 83.19 72 PRO A C 1
ATOM 594 O O . PRO A 1 72 ? 20.315 0.740 -15.066 1.00 83.19 72 PRO A O 1
ATOM 597 N N . THR A 1 73 ? 22.278 1.810 -14.799 1.00 83.94 73 THR A N 1
ATOM 598 C CA . THR A 1 73 ? 21.910 2.521 -13.578 1.00 83.94 73 THR A CA 1
ATOM 599 C C . THR A 1 73 ? 20.752 3.453 -13.875 1.00 83.94 73 THR A C 1
ATOM 601 O O . THR A 1 73 ? 19.731 3.404 -13.199 1.00 83.94 73 THR A O 1
ATOM 604 N N . ARG A 1 74 ? 20.857 4.233 -14.957 1.00 82.88 74 ARG A N 1
ATOM 605 C CA . ARG A 1 74 ? 19.747 5.083 -15.395 1.00 82.88 74 ARG A CA 1
ATOM 606 C C . ARG A 1 74 ? 18.496 4.267 -15.701 1.00 82.88 74 ARG A C 1
ATOM 608 O O . ARG A 1 74 ? 17.409 4.668 -15.322 1.00 82.88 74 ARG A O 1
ATOM 615 N N . TYR A 1 75 ? 18.650 3.152 -16.409 1.00 82.56 75 TYR A N 1
ATOM 616 C CA . TYR A 1 75 ? 17.515 2.312 -16.764 1.00 82.56 75 TYR A CA 1
ATOM 617 C C . TYR A 1 75 ? 16.783 1.787 -15.521 1.00 82.56 75 TYR A C 1
ATOM 619 O O . TYR A 1 75 ? 15.561 1.825 -15.499 1.00 82.56 75 TYR A O 1
ATOM 627 N N . ILE A 1 76 ? 17.518 1.382 -14.480 1.00 83.75 76 ILE A N 1
ATOM 628 C CA . ILE A 1 76 ? 16.965 0.967 -13.181 1.00 83.75 76 ILE A CA 1
ATOM 629 C C . ILE A 1 76 ? 16.201 2.111 -12.506 1.00 83.75 76 ILE A C 1
ATOM 631 O O . ILE A 1 76 ? 15.056 1.908 -12.116 1.00 83.75 76 ILE A O 1
ATOM 635 N N . PHE A 1 77 ? 16.785 3.312 -12.448 1.00 81.50 77 PHE A N 1
ATOM 636 C CA . PHE A 1 77 ? 16.142 4.495 -11.854 1.00 81.50 77 PHE A CA 1
ATOM 637 C C . PHE A 1 77 ? 14.832 4.909 -12.542 1.00 81.50 77 PHE A C 1
ATOM 639 O O . PHE A 1 77 ? 14.040 5.634 -11.956 1.00 81.50 77 PHE A O 1
ATOM 646 N N . GLU A 1 78 ? 14.590 4.469 -13.778 1.00 82.75 78 GLU A N 1
ATOM 647 C CA . GLU A 1 78 ? 13.374 4.805 -14.530 1.00 82.75 78 GLU A CA 1
ATOM 648 C C . GLU A 1 78 ? 12.298 3.700 -14.407 1.00 82.75 78 GLU A C 1
ATOM 650 O O . GLU A 1 78 ? 11.160 3.911 -14.822 1.00 82.75 78 GLU A O 1
ATOM 655 N N . LEU A 1 79 ? 12.621 2.530 -13.829 1.00 85.12 79 LEU A N 1
ATOM 656 C CA . LEU A 1 79 ? 11.675 1.416 -13.658 1.00 85.12 79 LEU A CA 1
ATOM 657 C C . LEU A 1 79 ? 10.695 1.642 -12.498 1.00 85.12 79 LEU A C 1
ATOM 659 O O . LEU A 1 79 ? 9.500 1.402 -12.670 1.00 85.12 79 LEU A O 1
ATOM 663 N N . GLU A 1 80 ? 11.165 2.117 -11.344 1.00 80.12 80 GLU A N 1
ATOM 664 C CA . GLU A 1 80 ? 10.294 2.370 -10.184 1.00 80.12 80 GLU A CA 1
ATOM 665 C C . GLU A 1 80 ? 9.264 3.481 -10.453 1.00 80.12 80 GLU A C 1
ATOM 667 O O . GLU A 1 80 ? 8.075 3.231 -10.241 1.00 80.12 80 GLU A O 1
ATOM 672 N N . PRO A 1 81 ? 9.634 4.651 -11.026 1.00 78.56 81 PRO A N 1
ATOM 673 C CA . PRO A 1 81 ? 8.658 5.686 -11.378 1.00 78.56 81 PRO A CA 1
ATOM 674 C C . PRO A 1 81 ? 7.645 5.234 -12.432 1.00 78.56 81 PRO A C 1
ATOM 676 O O . PRO A 1 81 ? 6.528 5.745 -12.471 1.00 78.56 81 PRO A O 1
ATOM 679 N N . ALA A 1 82 ? 8.013 4.275 -13.290 1.00 81.25 82 ALA A N 1
ATOM 680 C CA . ALA A 1 82 ? 7.079 3.694 -14.246 1.00 81.25 82 ALA A CA 1
ATOM 681 C C . ALA A 1 82 ? 6.021 2.805 -13.564 1.00 81.25 82 ALA A C 1
ATOM 683 O O . ALA A 1 82 ? 4.952 2.610 -14.139 1.00 81.25 82 ALA A O 1
ATOM 684 N N . GLY A 1 83 ? 6.293 2.302 -12.352 1.00 79.56 83 GLY A N 1
ATOM 685 C CA . GLY A 1 83 ? 5.391 1.462 -11.560 1.00 79.56 83 GLY A CA 1
ATOM 686 C C . GLY A 1 83 ? 5.842 0.007 -11.405 1.00 79.56 83 GLY A C 1
ATOM 687 O O . GLY A 1 83 ? 5.016 -0.843 -11.076 1.00 79.56 83 GLY A O 1
ATOM 688 N N . PHE A 1 84 ? 7.113 -0.309 -11.674 1.00 87.81 84 PHE A N 1
ATOM 689 C CA . PHE A 1 84 ? 7.678 -1.630 -11.394 1.00 87.81 84 PHE A CA 1
ATOM 690 C C . PHE A 1 84 ? 8.198 -1.729 -9.951 1.00 87.81 84 PHE A C 1
ATOM 692 O O . PHE A 1 84 ? 8.642 -0.742 -9.374 1.00 87.81 84 PHE A O 1
ATOM 699 N N . GLU A 1 85 ? 8.217 -2.943 -9.401 1.00 87.19 85 GLU A N 1
ATOM 700 C CA . GLU A 1 85 ? 8.759 -3.264 -8.073 1.00 87.19 85 GLU A CA 1
ATOM 701 C C . GLU A 1 85 ? 9.690 -4.496 -8.108 1.00 87.19 85 GLU A C 1
ATOM 703 O O . GLU A 1 85 ? 9.831 -5.147 -9.148 1.00 87.19 85 GLU A O 1
ATOM 708 N N . ASP A 1 86 ? 10.358 -4.809 -6.985 1.00 86.75 86 ASP A N 1
ATOM 709 C CA . ASP A 1 86 ? 11.385 -5.874 -6.880 1.00 86.75 86 ASP A CA 1
ATOM 710 C C . ASP A 1 86 ? 12.482 -5.721 -7.955 1.00 86.75 86 ASP A C 1
ATOM 712 O O . ASP A 1 86 ? 12.874 -6.679 -8.634 1.00 86.75 86 ASP A O 1
ATOM 716 N N . VAL A 1 87 ? 12.940 -4.477 -8.158 1.00 88.50 87 VAL A N 1
ATOM 717 C CA . VAL A 1 87 ? 13.956 -4.164 -9.163 1.00 88.50 87 VAL A CA 1
ATOM 718 C C . VAL A 1 87 ? 15.319 -4.632 -8.665 1.00 88.50 87 VAL A C 1
ATOM 720 O O . VAL A 1 87 ? 15.840 -4.151 -7.661 1.00 88.50 87 VAL A O 1
ATOM 723 N N . ARG A 1 88 ? 15.931 -5.573 -9.384 1.00 88.00 88 ARG A N 1
ATOM 724 C CA . ARG A 1 88 ? 17.266 -6.085 -9.051 1.00 88.00 88 ARG A CA 1
ATOM 725 C C . ARG A 1 88 ? 18.117 -6.306 -10.282 1.00 88.00 88 ARG A C 1
ATOM 727 O O . ARG A 1 88 ? 17.618 -6.555 -11.379 1.00 88.00 88 ARG A O 1
ATOM 734 N N . MET A 1 89 ? 19.426 -6.264 -10.079 1.00 87.88 89 MET A N 1
ATOM 735 C CA . MET A 1 89 ? 20.406 -6.440 -11.135 1.00 87.88 89 MET A CA 1
ATOM 736 C C . MET A 1 89 ? 21.380 -7.560 -10.792 1.00 87.88 89 MET A C 1
ATOM 738 O O . MET A 1 89 ? 21.979 -7.571 -9.720 1.00 87.88 89 MET A O 1
ATOM 742 N N . GLU A 1 90 ? 21.578 -8.471 -11.735 1.00 86.94 90 GLU A N 1
ATOM 743 C CA . GLU A 1 90 ? 22.455 -9.627 -11.587 1.00 86.94 90 GLU A CA 1
ATOM 744 C C . GLU A 1 90 ? 23.461 -9.687 -12.740 1.00 86.94 90 GLU A C 1
ATOM 746 O O . GLU A 1 90 ? 23.153 -9.348 -13.886 1.00 86.94 90 GLU A O 1
ATOM 751 N N . TYR A 1 91 ? 24.676 -10.149 -12.446 1.00 85.62 91 TYR A N 1
ATOM 752 C CA . TYR A 1 91 ? 25.707 -10.396 -13.452 1.00 85.62 91 TYR A CA 1
ATOM 753 C C . TYR A 1 91 ? 25.819 -11.893 -13.705 1.00 85.62 91 TYR A C 1
ATOM 755 O O . TYR A 1 91 ? 26.151 -12.665 -12.807 1.00 85.62 91 TYR A O 1
ATOM 763 N N . VAL A 1 92 ? 25.576 -12.305 -14.945 1.00 79.69 92 VAL A N 1
ATOM 764 C CA . VAL A 1 92 ? 25.549 -13.713 -15.340 1.00 79.69 92 VAL A CA 1
ATOM 765 C C . VAL A 1 92 ? 26.591 -13.976 -16.416 1.00 79.69 92 VAL A C 1
ATOM 767 O O . VAL A 1 92 ? 26.676 -13.270 -17.422 1.00 79.69 92 VAL A O 1
ATOM 770 N N . LYS A 1 93 ? 27.378 -15.039 -16.231 1.00 78.19 93 LYS A N 1
ATOM 771 C CA . LYS A 1 93 ? 28.262 -15.567 -17.275 1.00 78.19 93 LYS A CA 1
ATOM 772 C C . LYS A 1 93 ? 27.486 -16.549 -18.143 1.00 78.19 93 LYS A C 1
ATOM 774 O O . LYS A 1 93 ? 27.037 -17.588 -17.672 1.00 78.19 93 LYS A O 1
ATOM 779 N N . GLY A 1 94 ? 27.323 -16.211 -19.418 1.00 67.44 94 GLY A N 1
ATOM 780 C CA . GLY A 1 94 ? 26.718 -17.100 -20.404 1.00 67.44 94 GLY A CA 1
ATOM 781 C C . GLY A 1 94 ? 27.646 -18.253 -20.792 1.00 67.44 94 GLY A C 1
ATOM 782 O O . GLY A 1 94 ? 28.844 -18.233 -20.512 1.00 67.44 94 GLY A O 1
ATOM 783 N N . MET A 1 95 ? 27.107 -19.227 -21.530 1.00 63.41 95 MET A N 1
ATOM 784 C CA . MET A 1 95 ? 27.824 -20.443 -21.958 1.00 63.41 95 MET A CA 1
ATOM 785 C C . MET A 1 95 ? 29.123 -20.173 -22.734 1.00 63.41 95 MET A C 1
ATOM 787 O O . MET A 1 95 ? 30.042 -20.982 -22.717 1.00 63.41 95 MET A O 1
ATOM 791 N N . THR A 1 96 ? 29.234 -19.018 -23.392 1.00 70.44 96 THR A N 1
ATOM 792 C CA . THR A 1 96 ? 30.441 -18.604 -24.124 1.00 70.44 96 THR A CA 1
ATOM 793 C C . THR A 1 96 ? 31.423 -17.796 -23.263 1.00 70.44 96 THR A C 1
ATOM 795 O O . THR A 1 96 ? 32.204 -17.020 -23.811 1.00 70.44 96 THR A O 1
ATOM 798 N N . ASN A 1 97 ? 31.322 -17.878 -21.930 1.00 74.56 97 ASN A N 1
ATOM 799 C CA . ASN A 1 97 ? 32.074 -17.082 -20.949 1.00 74.56 97 ASN A CA 1
ATOM 800 C C . ASN A 1 97 ? 31.944 -15.553 -21.138 1.00 74.56 97 ASN A C 1
ATOM 802 O O . ASN A 1 97 ? 32.816 -14.776 -20.749 1.00 74.56 97 ASN A O 1
ATOM 806 N N . LYS A 1 98 ? 30.854 -15.115 -21.779 1.00 71.62 98 LYS A N 1
ATOM 807 C CA . LYS A 1 98 ? 30.508 -13.699 -21.938 1.00 71.62 98 LYS A CA 1
ATOM 808 C C . LYS A 1 98 ? 29.671 -13.260 -20.749 1.00 71.62 98 LYS A C 1
ATOM 810 O O . LYS A 1 98 ? 28.779 -13.992 -20.332 1.00 71.62 98 LYS A O 1
ATOM 815 N N . GLU A 1 99 ? 29.951 -12.075 -20.232 1.00 79.94 99 GLU A N 1
ATOM 816 C CA . GLU A 1 99 ? 29.215 -11.496 -19.111 1.00 79.94 99 GLU A CA 1
ATOM 817 C C . GLU A 1 99 ? 28.020 -10.692 -19.617 1.00 79.94 99 GLU A C 1
ATOM 819 O O . GLU A 1 99 ? 28.137 -9.863 -20.527 1.00 79.94 99 GLU A O 1
ATOM 824 N N . TYR A 1 100 ? 26.874 -10.958 -19.007 1.00 78.81 100 TYR A N 1
ATOM 825 C CA . TYR A 1 100 ? 25.613 -10.281 -19.236 1.00 78.81 100 TYR A CA 1
ATOM 826 C C . TYR A 1 100 ? 25.139 -9.681 -17.924 1.00 78.81 100 TYR A C 1
ATOM 828 O O . TYR A 1 100 ? 25.282 -10.279 -16.863 1.00 78.81 100 TYR A O 1
ATOM 836 N N . GLN A 1 101 ? 24.555 -8.504 -18.020 1.00 84.62 101 GLN A N 1
ATOM 837 C CA . GLN A 1 101 ? 23.840 -7.861 -16.942 1.00 84.62 101 GLN A CA 1
ATOM 838 C C . GLN A 1 101 ? 22.354 -8.083 -17.187 1.00 84.62 101 GLN A C 1
ATOM 840 O O . GLN A 1 101 ? 21.848 -7.791 -18.276 1.00 84.62 101 GLN A O 1
ATOM 845 N N . LEU A 1 102 ? 21.686 -8.655 -16.199 1.00 84.38 102 LEU A N 1
ATOM 846 C CA . LEU A 1 102 ? 20.260 -8.922 -16.211 1.00 84.38 102 LEU A CA 1
ATOM 847 C C . LEU A 1 102 ? 19.598 -7.992 -15.205 1.00 84.38 102 LEU A C 1
ATOM 849 O O . LEU A 1 102 ? 20.022 -7.938 -14.055 1.00 84.38 102 LEU A O 1
ATOM 853 N N . ILE A 1 103 ? 18.583 -7.262 -15.645 1.00 86.56 103 ILE A N 1
ATOM 854 C CA . ILE A 1 103 ? 17.768 -6.404 -14.788 1.00 86.56 103 ILE A CA 1
ATOM 855 C C . ILE A 1 103 ? 16.386 -7.034 -14.727 1.00 86.56 103 ILE A C 1
ATOM 857 O O . ILE A 1 103 ? 15.739 -7.211 -15.761 1.00 86.56 103 ILE A O 1
ATOM 861 N N . PHE A 1 104 ? 15.978 -7.402 -13.522 1.00 88.62 104 PHE A N 1
ATOM 862 C CA . PHE A 1 104 ? 14.678 -7.975 -13.218 1.00 88.62 104 PHE A CA 1
ATOM 863 C C . PHE A 1 104 ? 13.807 -6.908 -12.580 1.00 88.62 104 PHE A C 1
ATOM 865 O O . PHE A 1 104 ? 14.300 -6.109 -11.790 1.00 88.62 104 PHE A O 1
ATOM 872 N N . ALA A 1 105 ? 12.525 -6.932 -12.912 1.00 91.25 105 ALA A N 1
ATOM 873 C CA . ALA A 1 105 ? 11.495 -6.130 -12.280 1.00 91.25 105 ALA A CA 1
ATOM 874 C C . ALA A 1 105 ? 10.151 -6.866 -12.374 1.00 91.25 105 ALA A C 1
ATOM 876 O O . ALA A 1 105 ? 9.997 -7.794 -13.180 1.00 91.25 105 ALA A O 1
ATOM 877 N N . LYS A 1 106 ? 9.172 -6.481 -11.561 1.00 89.75 106 LYS A N 1
ATOM 878 C CA . LYS A 1 106 ? 7.825 -7.062 -11.577 1.00 89.75 106 LYS A CA 1
ATOM 879 C C . LYS A 1 106 ? 6.766 -5.980 -11.632 1.00 89.75 106 LYS A C 1
ATOM 881 O O . LYS A 1 106 ? 6.949 -4.907 -11.065 1.00 89.75 106 LYS A O 1
ATOM 886 N N . LYS A 1 107 ? 5.652 -6.275 -12.300 1.00 89.75 107 LYS A N 1
ATOM 887 C CA . LYS A 1 107 ? 4.438 -5.483 -12.097 1.00 89.75 107 LYS A CA 1
ATOM 888 C C . LYS A 1 107 ? 3.864 -5.841 -10.725 1.00 89.75 107 LYS A C 1
ATOM 890 O O . LYS A 1 107 ? 3.787 -7.040 -10.434 1.00 89.75 107 LYS A O 1
ATOM 895 N N . PRO A 1 108 ? 3.440 -4.854 -9.922 1.00 82.62 108 PRO A N 1
ATOM 896 C CA . PRO A 1 108 ? 2.838 -5.144 -8.644 1.00 82.62 108 PRO A CA 1
ATOM 897 C C . PRO A 1 108 ? 1.665 -6.100 -8.722 1.00 82.62 108 PRO A C 1
ATOM 899 O O . PRO A 1 108 ? 0.924 -6.104 -9.707 1.00 82.62 108 PRO A O 1
ATOM 902 N N . LEU A 1 109 ? 1.521 -6.938 -7.695 1.00 73.62 109 LEU A N 1
ATOM 903 C CA . LEU A 1 109 ? 0.321 -7.756 -7.548 1.00 73.62 109 LEU A CA 1
ATOM 904 C C . LEU A 1 109 ? -0.883 -6.841 -7.334 1.00 73.62 109 LEU A C 1
ATOM 906 O O . LEU A 1 109 ? -0.804 -5.826 -6.644 1.00 73.62 109 LEU A O 1
ATOM 910 N N . GLU A 1 110 ? -2.017 -7.228 -7.901 1.00 64.19 110 GLU A N 1
ATOM 911 C CA . GLU A 1 110 ? -3.291 -6.624 -7.540 1.00 64.19 110 GLU A CA 1
ATOM 912 C C . GLU A 1 110 ? -3.891 -7.349 -6.334 1.00 64.19 110 GLU A C 1
ATOM 914 O O . GLU A 1 110 ? -3.651 -8.537 -6.118 1.00 64.19 110 GLU A O 1
ATOM 919 N N . ILE A 1 111 ? -4.732 -6.651 -5.567 1.00 50.16 111 ILE A N 1
ATOM 920 C CA . ILE A 1 111 ? -5.395 -7.206 -4.374 1.00 50.16 111 ILE A CA 1
ATOM 921 C C . ILE A 1 111 ? -6.119 -8.520 -4.647 1.00 50.16 111 ILE A C 1
ATOM 923 O O . ILE A 1 111 ? -6.070 -9.423 -3.819 1.00 50.16 111 ILE A O 1
ATOM 927 N N . ARG A 1 112 ? -6.731 -8.668 -5.827 1.00 48.66 112 ARG A N 1
ATOM 928 C CA . ARG A 1 112 ? -7.431 -9.901 -6.223 1.00 48.66 112 ARG A CA 1
ATOM 929 C C . ARG A 1 112 ? -6.520 -11.136 -6.305 1.00 48.66 112 ARG A C 1
ATOM 931 O O . ARG A 1 112 ? -7.024 -12.257 -6.309 1.00 48.66 112 ARG A O 1
ATOM 938 N N . GLU A 1 113 ? -5.205 -10.946 -6.384 1.00 51.28 113 GLU A N 1
ATOM 939 C CA . GLU A 1 113 ? -4.206 -12.011 -6.538 1.00 51.28 113 GLU A CA 1
ATOM 940 C C . GLU A 1 113 ? -3.404 -12.278 -5.256 1.00 51.28 113 GLU A C 1
ATOM 942 O O . GLU A 1 113 ? -2.733 -13.309 -5.140 1.00 51.28 113 GLU A O 1
ATOM 947 N N . LEU A 1 114 ? -3.492 -11.379 -4.274 1.00 56.47 114 LEU A N 1
ATOM 948 C CA . LEU A 1 114 ? -2.867 -11.534 -2.967 1.00 56.47 114 LEU A CA 1
ATOM 949 C C . LEU A 1 114 ? -3.685 -12.528 -2.121 1.00 56.47 114 LEU A C 1
ATOM 951 O O . LEU A 1 114 ? -4.838 -12.284 -1.784 1.00 56.47 114 LEU A O 1
ATOM 955 N N . ARG A 1 115 ? -3.083 -13.679 -1.792 1.00 51.00 115 ARG A N 1
ATOM 956 C CA . ARG A 1 115 ? -3.689 -14.718 -0.925 1.00 51.00 115 ARG A CA 1
A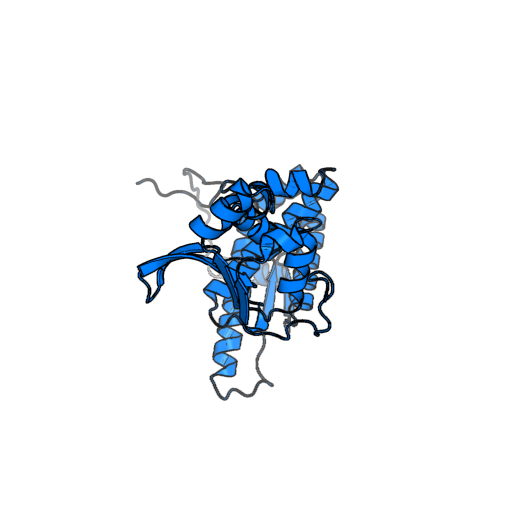TOM 957 C C . ARG A 1 115 ? -3.229 -14.650 0.530 1.00 51.00 115 ARG A C 1
ATOM 959 O O . ARG A 1 115 ? -3.780 -15.335 1.379 1.00 51.00 115 ARG A O 1
ATOM 966 N N . ASP A 1 116 ? -2.171 -13.890 0.770 1.00 52.06 116 ASP A N 1
ATOM 967 C CA . ASP A 1 116 ? -1.472 -13.785 2.043 1.00 52.06 116 ASP A CA 1
ATOM 968 C C . ASP A 1 116 ? -1.981 -12.528 2.777 1.00 52.06 116 ASP A C 1
ATOM 970 O O . ASP A 1 116 ? -1.754 -11.426 2.262 1.00 52.06 116 ASP A O 1
ATOM 974 N N . PRO A 1 117 ? -2.694 -12.668 3.912 1.00 49.56 117 PRO A N 1
ATOM 975 C CA . PRO A 1 117 ? -3.331 -11.555 4.621 1.00 49.56 117 PRO A CA 1
ATOM 976 C C . PRO A 1 117 ? -2.356 -10.437 5.000 1.00 49.56 117 PRO A C 1
ATOM 978 O O . PRO A 1 117 ? -2.675 -9.257 4.843 1.00 49.56 117 PRO A O 1
ATOM 981 N N . ASP A 1 118 ? -1.131 -10.792 5.391 1.00 51.88 118 ASP A N 1
ATOM 982 C CA . ASP A 1 118 ? -0.103 -9.823 5.772 1.00 51.88 118 ASP A CA 1
ATOM 983 C C . ASP A 1 118 ? 0.349 -8.996 4.564 1.00 51.88 118 ASP A C 1
ATOM 985 O O . ASP A 1 118 ? 0.539 -7.780 4.648 1.00 51.88 118 ASP A O 1
ATOM 989 N N . LYS A 1 119 ? 0.456 -9.628 3.389 1.00 53.72 119 LYS A N 1
ATOM 990 C CA . LYS A 1 119 ? 0.804 -8.921 2.147 1.00 53.72 119 LYS A CA 1
ATOM 991 C C . LYS A 1 119 ? -0.340 -8.065 1.628 1.00 53.72 119 LYS A C 1
ATOM 993 O O . LYS A 1 119 ? -0.077 -7.008 1.060 1.00 53.72 119 LYS A O 1
ATOM 998 N N . VAL A 1 120 ? -1.588 -8.491 1.829 1.00 52.72 120 VAL A N 1
ATOM 999 C CA . VAL A 1 120 ? -2.763 -7.658 1.542 1.00 52.72 120 VAL A CA 1
ATOM 1000 C C . VAL A 1 120 ? -2.747 -6.410 2.420 1.00 52.72 120 VAL A C 1
ATOM 1002 O O . VAL A 1 120 ? -2.908 -5.306 1.900 1.00 52.72 120 VAL A O 1
ATOM 1005 N N . ALA A 1 121 ? -2.481 -6.562 3.719 1.00 51.75 121 ALA A N 1
ATOM 1006 C CA . ALA A 1 121 ? -2.383 -5.444 4.650 1.00 51.75 121 ALA A CA 1
ATOM 1007 C C . ALA A 1 121 ? -1.265 -4.465 4.254 1.00 51.75 121 ALA A C 1
ATOM 1009 O O . ALA A 1 121 ? -1.512 -3.266 4.162 1.00 51.75 121 ALA A O 1
ATOM 1010 N N . ILE A 1 122 ? -0.066 -4.961 3.926 1.00 54.84 122 ILE A N 1
ATOM 1011 C CA . ILE A 1 122 ? 1.060 -4.122 3.472 1.00 54.84 122 ILE A CA 1
ATOM 1012 C C . ILE A 1 122 ? 0.741 -3.417 2.145 1.00 54.84 122 ILE A C 1
ATOM 1014 O O . ILE A 1 122 ? 1.030 -2.231 1.988 1.00 54.84 122 ILE A O 1
ATOM 1018 N N . TYR A 1 123 ? 0.129 -4.115 1.186 1.00 57.00 123 TYR A N 1
ATOM 1019 C CA . TYR A 1 123 ? -0.255 -3.519 -0.094 1.00 57.00 123 TYR A CA 1
ATOM 1020 C C . TYR A 1 123 ? -1.261 -2.383 0.100 1.00 57.00 123 TYR A C 1
ATOM 1022 O O . TYR A 1 123 ? -1.075 -1.282 -0.424 1.00 57.00 123 TYR A O 1
ATOM 1030 N N . LEU A 1 124 ? -2.313 -2.644 0.881 1.00 52.72 124 LEU A N 1
ATOM 1031 C CA . LEU A 1 124 ? -3.296 -1.633 1.246 1.00 52.72 124 LEU A CA 1
ATOM 1032 C C . LEU A 1 124 ? -2.613 -0.482 1.974 1.00 52.72 124 LEU A C 1
ATOM 1034 O O . LEU A 1 124 ? -2.949 0.667 1.703 1.00 52.72 124 LEU A O 1
ATOM 1038 N N . LYS A 1 125 ? -1.588 -0.769 2.796 1.00 56.16 125 LYS A N 1
ATOM 1039 C CA . LYS A 1 125 ? -0.835 0.280 3.485 1.00 56.16 125 LYS A CA 1
ATOM 1040 C C . LYS A 1 125 ? -0.229 1.269 2.547 1.00 56.16 125 LYS A C 1
ATOM 1042 O O . LYS A 1 125 ? -0.490 2.469 2.624 1.00 56.16 125 LYS A O 1
ATOM 1047 N N . ASN A 1 126 ? 0.534 0.734 1.621 1.00 54.34 126 ASN A N 1
ATOM 1048 C CA . ASN A 1 126 ? 1.300 1.551 0.712 1.00 54.34 126 ASN A CA 1
ATOM 1049 C C . ASN A 1 126 ? 0.389 2.270 -0.283 1.00 54.34 126 ASN A C 1
ATOM 1051 O O . ASN A 1 126 ? 0.669 3.412 -0.636 1.00 54.34 126 ASN A O 1
ATOM 1055 N N . LYS A 1 127 ? -0.708 1.635 -0.718 1.00 56.50 127 LYS A N 1
ATOM 1056 C CA . LYS A 1 127 ? -1.635 2.240 -1.676 1.00 56.50 127 LYS A CA 1
ATOM 1057 C C . LYS A 1 127 ? -2.411 3.405 -1.069 1.00 56.50 127 LYS A C 1
ATOM 1059 O O . LYS A 1 127 ? -2.452 4.472 -1.674 1.00 56.50 127 LYS A O 1
ATOM 1064 N N . ILE A 1 128 ? -2.980 3.223 0.121 1.00 54.56 128 ILE A N 1
ATOM 1065 C CA . ILE A 1 128 ? -3.821 4.266 0.705 1.00 54.56 128 ILE A CA 1
ATOM 1066 C C . ILE A 1 128 ? -2.971 5.406 1.265 1.00 54.56 128 ILE A C 1
ATOM 1068 O O . ILE A 1 128 ? -3.329 6.569 1.111 1.00 54.56 128 ILE A O 1
ATOM 1072 N N . MET A 1 129 ? -1.797 5.095 1.828 1.00 52.91 129 MET A N 1
ATOM 1073 C CA . MET A 1 129 ? -0.838 6.127 2.225 1.00 52.91 129 MET A CA 1
ATOM 1074 C C . MET A 1 129 ? -0.406 6.971 1.016 1.00 52.91 129 MET A C 1
ATOM 1076 O O . MET A 1 129 ? -0.380 8.194 1.109 1.00 52.91 129 MET A O 1
ATOM 1080 N N . LYS A 1 130 ? -0.150 6.339 -0.142 1.00 56.47 130 LYS A N 1
ATOM 1081 C CA . LYS A 1 130 ? 0.148 7.040 -1.403 1.00 56.47 130 LYS A CA 1
ATOM 1082 C C . LYS A 1 130 ? -0.985 7.962 -1.846 1.00 56.47 130 LYS A C 1
ATOM 1084 O O . LYS A 1 130 ? -0.721 9.120 -2.147 1.00 56.47 130 LYS A O 1
ATOM 1089 N N . GLU A 1 131 ? -2.219 7.466 -1.894 1.00 54.66 131 GLU A N 1
ATOM 1090 C CA . GLU A 1 131 ? -3.382 8.274 -2.292 1.00 54.66 131 GLU A CA 1
ATOM 1091 C C . GLU A 1 131 ? -3.602 9.454 -1.330 1.00 54.66 131 GLU A C 1
ATOM 1093 O O . GLU A 1 131 ? -3.759 10.585 -1.784 1.00 54.66 131 GLU A O 1
ATOM 1098 N N . TYR A 1 132 ? -3.491 9.230 -0.017 1.00 54.84 132 TYR A N 1
ATOM 1099 C CA . TYR A 1 132 ? -3.620 10.276 1.002 1.00 54.84 132 TYR A CA 1
ATOM 1100 C C . TYR A 1 132 ? -2.546 11.368 0.882 1.00 54.84 132 TYR A C 1
ATOM 1102 O O . TYR A 1 132 ? -2.862 12.556 0.938 1.00 54.84 132 TYR A O 1
ATOM 1110 N N . ILE A 1 133 ? -1.280 10.975 0.706 1.00 56.06 133 ILE A N 1
ATOM 1111 C CA . ILE A 1 133 ? -0.154 11.901 0.520 1.00 56.06 133 ILE A CA 1
ATOM 1112 C C . ILE A 1 133 ? -0.357 12.752 -0.741 1.00 56.06 133 ILE A C 1
ATOM 1114 O O . ILE A 1 133 ? -0.105 13.955 -0.720 1.00 56.06 133 ILE A O 1
ATOM 1118 N N . ILE A 1 134 ? -0.848 12.144 -1.825 1.00 56.31 134 ILE A N 1
ATOM 1119 C CA . ILE A 1 134 ? -1.129 12.848 -3.079 1.00 56.31 134 ILE A CA 1
ATOM 1120 C C . ILE A 1 134 ? -2.264 13.857 -2.903 1.00 56.31 134 ILE A C 1
ATOM 1122 O O . ILE A 1 134 ? -2.095 15.014 -3.279 1.00 56.31 134 ILE A O 1
ATOM 1126 N N . GLU A 1 135 ? -3.394 13.452 -2.322 1.00 56.56 135 GLU A N 1
ATOM 1127 C CA . GLU A 1 135 ? -4.526 14.356 -2.079 1.00 56.56 135 GLU A CA 1
ATOM 1128 C C . GLU A 1 135 ? -4.119 15.539 -1.200 1.00 56.56 135 GLU A C 1
ATOM 1130 O O . GLU A 1 135 ? -4.378 16.690 -1.542 1.00 56.56 135 GLU A O 1
ATOM 1135 N N . ARG A 1 136 ? -3.412 15.262 -0.102 1.00 55.22 136 ARG A N 1
ATOM 1136 C CA . ARG A 1 136 ? -2.987 16.294 0.839 1.00 55.22 136 ARG A CA 1
ATOM 1137 C C . ARG A 1 136 ? -1.952 17.238 0.234 1.00 55.22 136 ARG A C 1
ATOM 1139 O O . ARG A 1 136 ? -2.063 18.444 0.413 1.00 55.22 136 ARG A O 1
ATOM 1146 N N . GLY A 1 137 ? -0.974 16.710 -0.500 1.00 60.19 137 GLY A N 1
ATOM 1147 C CA . GLY A 1 137 ? 0.006 17.540 -1.190 1.00 60.19 137 GLY A CA 1
ATOM 1148 C C . GLY A 1 137 ? -0.648 18.446 -2.235 1.00 60.19 137 GLY A C 1
ATOM 1149 O O . GLY A 1 137 ? -0.274 19.610 -2.345 1.00 60.19 137 GLY A O 1
ATOM 1150 N N . ILE A 1 138 ? -1.672 17.960 -2.947 1.00 60.69 138 ILE A N 1
ATOM 1151 C CA . ILE A 1 138 ? -2.466 18.783 -3.871 1.00 60.69 138 ILE A CA 1
ATOM 1152 C C . ILE A 1 138 ? -3.223 19.886 -3.112 1.00 60.69 138 ILE A C 1
ATOM 1154 O O . ILE A 1 138 ? -3.190 21.039 -3.545 1.00 60.69 138 ILE A O 1
ATOM 1158 N N . ASP A 1 139 ? -3.856 19.562 -1.981 1.00 59.34 139 ASP A N 1
ATOM 1159 C CA . ASP A 1 139 ? -4.583 20.528 -1.142 1.00 59.34 139 ASP A CA 1
ATOM 1160 C C . ASP A 1 139 ? -3.656 21.594 -0.527 1.00 59.34 139 ASP A C 1
ATOM 1162 O O . ASP A 1 139 ? -4.034 22.760 -0.393 1.00 59.34 139 ASP A O 1
ATOM 1166 N N . GLU A 1 140 ? -2.419 21.217 -0.196 1.00 65.00 140 GLU A N 1
ATOM 1167 C CA . GLU A 1 140 ? -1.365 22.108 0.306 1.00 65.00 140 GLU A CA 1
ATOM 1168 C C . GLU A 1 140 ? -0.651 22.882 -0.828 1.00 65.00 140 GLU A C 1
ATOM 1170 O O . GLU A 1 140 ? 0.172 23.760 -0.565 1.00 65.00 140 GLU A O 1
ATOM 1175 N N . GLY A 1 141 ? -1.010 22.630 -2.095 1.00 64.44 141 GLY A N 1
ATOM 1176 C CA . GLY A 1 141 ? -0.511 23.351 -3.271 1.00 64.44 141 GLY A CA 1
ATOM 1177 C C . GLY A 1 141 ? 0.826 22.848 -3.825 1.00 64.44 141 GLY A C 1
ATOM 1178 O O . GLY A 1 141 ? 1.417 23.520 -4.675 1.00 64.44 141 GLY A O 1
ATOM 1179 N N . HIS A 1 142 ? 1.295 21.684 -3.376 1.00 62.38 142 HIS A N 1
ATOM 1180 C CA . HIS A 1 142 ? 2.496 21.026 -3.881 1.00 62.38 142 HIS A CA 1
ATOM 1181 C C . HIS A 1 142 ? 2.239 20.378 -5.248 1.00 62.38 142 HIS A C 1
ATOM 1183 O O . HIS A 1 142 ? 1.169 19.836 -5.543 1.00 62.38 142 HIS A O 1
ATOM 1189 N N . SER A 1 143 ? 3.251 20.407 -6.109 1.00 60.44 143 SER A N 1
ATOM 1190 C CA . SER A 1 143 ? 3.233 19.681 -7.376 1.00 60.44 143 SER A CA 1
ATOM 1191 C C . SER A 1 143 ? 3.430 18.178 -7.159 1.00 60.44 143 SER A C 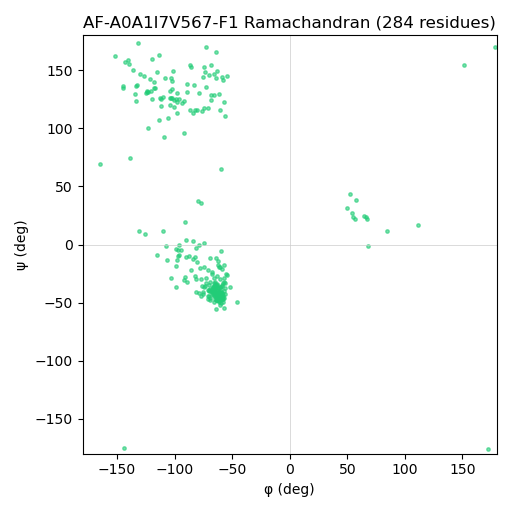1
ATOM 1193 O O . SER A 1 143 ? 4.114 17.750 -6.235 1.00 60.44 143 SER A O 1
ATOM 1195 N N . LEU A 1 144 ? 2.907 17.348 -8.068 1.00 50.34 144 LEU A N 1
ATOM 1196 C CA . LEU A 1 144 ? 3.077 15.883 -8.019 1.00 50.34 144 LEU A CA 1
ATOM 1197 C C . LEU A 1 144 ? 4.548 15.429 -7.937 1.00 50.34 144 LEU A C 1
ATOM 1199 O O . LEU A 1 144 ? 4.825 14.354 -7.413 1.00 50.34 144 LEU A O 1
ATOM 1203 N N . VAL A 1 145 ? 5.482 16.241 -8.443 1.00 55.09 145 VAL A N 1
ATOM 1204 C CA . VAL A 1 145 ? 6.927 15.967 -8.391 1.00 55.09 145 VAL A CA 1
ATOM 1205 C C . VAL A 1 145 ? 7.488 16.221 -6.988 1.00 55.09 145 VAL A C 1
ATOM 1207 O O . VAL A 1 145 ? 8.276 15.415 -6.504 1.00 55.09 145 VAL A O 1
ATOM 1210 N N . GLU A 1 146 ? 7.049 17.291 -6.318 1.00 54.06 146 GLU A N 1
ATOM 1211 C CA . GLU A 1 146 ? 7.417 17.597 -4.925 1.00 54.06 146 GLU A CA 1
ATOM 1212 C C . GLU A 1 146 ? 6.837 16.546 -3.970 1.00 54.06 146 GLU A C 1
ATOM 1214 O O . GLU A 1 146 ? 7.550 16.022 -3.122 1.00 54.06 146 GLU A O 1
ATOM 1219 N N . ILE A 1 147 ? 5.588 16.131 -4.201 1.00 55.25 147 ILE A N 1
ATOM 1220 C CA . ILE A 1 147 ? 4.923 15.060 -3.446 1.00 55.25 147 ILE A CA 1
ATOM 1221 C C . ILE A 1 147 ? 5.696 13.735 -3.553 1.00 55.25 147 ILE A C 1
ATOM 1223 O O . ILE A 1 147 ? 5.869 13.029 -2.560 1.00 55.25 147 ILE A O 1
ATOM 1227 N N . GLN A 1 148 ? 6.187 13.392 -4.749 1.00 50.47 148 GLN A N 1
ATOM 1228 C CA . GLN A 1 148 ? 6.975 12.174 -4.961 1.00 50.47 148 GLN A CA 1
ATOM 1229 C C . GLN A 1 148 ? 8.365 12.221 -4.314 1.00 50.47 148 GLN A C 1
ATOM 1231 O O . GLN A 1 148 ? 8.858 11.170 -3.920 1.00 50.47 148 GLN A O 1
ATOM 1236 N N . GLN A 1 149 ? 8.994 13.396 -4.220 1.00 53.69 149 GLN A N 1
ATOM 1237 C CA . GLN A 1 149 ? 10.350 13.550 -3.678 1.00 53.69 149 GLN A CA 1
ATOM 1238 C C . GLN A 1 149 ? 10.398 13.775 -2.162 1.00 53.69 149 GLN A C 1
ATOM 1240 O O . GLN A 1 149 ? 11.368 13.357 -1.540 1.00 53.69 149 GLN A O 1
ATOM 1245 N N . GLU A 1 150 ? 9.400 14.432 -1.563 1.00 50.59 150 GLU A N 1
ATOM 1246 C CA . GLU A 1 150 ? 9.403 14.741 -0.122 1.00 50.59 150 GLU A CA 1
ATOM 1247 C C . GLU A 1 150 ? 8.721 13.669 0.737 1.00 50.59 150 GLU A C 1
ATOM 1249 O O . GLU A 1 150 ? 9.124 13.478 1.879 1.00 50.59 150 GLU A O 1
ATOM 1254 N N . PHE A 1 151 ? 7.714 12.954 0.220 1.00 47.62 151 PHE A N 1
ATOM 1255 C CA . PHE A 1 151 ? 6.804 12.174 1.076 1.00 47.62 151 PHE A CA 1
ATOM 1256 C C . PHE A 1 151 ? 6.849 10.651 0.873 1.00 47.62 151 PHE A C 1
ATOM 1258 O O . PHE A 1 151 ? 6.250 9.923 1.661 1.00 47.62 151 PHE A O 1
ATOM 1265 N N . LEU A 1 152 ? 7.537 10.146 -0.159 1.00 47.31 152 LEU A N 1
ATOM 1266 C CA . LEU A 1 152 ? 7.676 8.699 -0.408 1.00 47.31 152 LEU A CA 1
ATOM 1267 C C . LEU A 1 152 ? 8.995 8.091 0.084 1.00 47.31 152 LEU A C 1
ATOM 1269 O O . LEU A 1 152 ? 9.040 6.879 0.286 1.00 47.31 152 LEU A O 1
ATOM 1273 N N . ASP A 1 153 ? 10.015 8.919 0.316 1.00 42.47 153 ASP A N 1
ATOM 1274 C CA . ASP A 1 153 ? 11.322 8.500 0.842 1.00 42.47 153 ASP A CA 1
ATOM 1275 C C . ASP A 1 153 ? 11.441 8.695 2.367 1.00 42.47 153 ASP A C 1
ATOM 1277 O O . ASP A 1 153 ? 12.450 8.321 2.969 1.00 42.47 153 ASP A O 1
ATOM 1281 N N . ASP A 1 154 ? 10.426 9.283 3.007 1.00 40.12 154 ASP A N 1
ATOM 1282 C CA . ASP A 1 154 ? 10.463 9.601 4.429 1.00 40.12 154 ASP A CA 1
ATOM 1283 C C . ASP A 1 154 ? 9.889 8.454 5.280 1.00 40.12 154 ASP A C 1
ATOM 1285 O O . ASP A 1 154 ? 8.682 8.348 5.511 1.00 40.12 154 ASP A O 1
ATOM 1289 N N . GLU A 1 155 ? 10.778 7.594 5.787 1.00 39.88 155 GLU A N 1
ATOM 1290 C CA . GLU A 1 155 ? 10.468 6.566 6.796 1.00 39.88 155 GLU A CA 1
ATOM 1291 C C . GLU A 1 155 ? 9.915 7.156 8.116 1.00 39.88 155 GLU A C 1
ATOM 1293 O O . GLU A 1 155 ? 9.521 6.400 9.002 1.00 39.88 155 GLU A O 1
ATOM 1298 N N . THR A 1 156 ? 9.866 8.488 8.280 1.00 39.25 156 THR A N 1
ATOM 1299 C CA . THR A 1 156 ? 9.380 9.147 9.505 1.00 39.25 156 THR A CA 1
ATOM 1300 C C . THR A 1 156 ? 7.902 9.555 9.481 1.00 39.25 156 THR A C 1
ATOM 1302 O O . THR A 1 156 ? 7.366 9.940 10.523 1.00 39.25 156 THR A O 1
ATOM 1305 N N . TYR A 1 157 ? 7.183 9.386 8.360 1.00 37.84 157 TYR A N 1
ATOM 1306 C CA . TYR A 1 157 ? 5.732 9.648 8.278 1.00 37.84 157 TYR A CA 1
ATOM 1307 C C . TYR A 1 157 ? 4.880 8.522 8.912 1.00 37.84 157 TYR A C 1
ATOM 1309 O O . TYR A 1 157 ? 3.806 8.172 8.422 1.00 37.84 157 TYR A O 1
ATOM 1317 N N . ASP A 1 158 ? 5.356 7.917 10.003 1.00 41.09 158 ASP A N 1
ATOM 1318 C CA . ASP A 1 158 ? 4.742 6.740 10.636 1.00 41.09 158 ASP A CA 1
ATOM 1319 C C . ASP A 1 158 ? 4.030 7.057 11.973 1.00 41.09 158 ASP A C 1
ATOM 1321 O O . ASP A 1 158 ? 3.393 6.171 12.526 1.00 41.09 158 ASP A O 1
ATOM 1325 N N . ASP A 1 159 ? 4.024 8.298 12.488 1.00 41.03 159 ASP A N 1
ATOM 1326 C CA . ASP A 1 159 ? 3.567 8.526 13.880 1.00 41.03 159 ASP A CA 1
ATOM 1327 C C . ASP A 1 159 ? 2.156 9.119 14.071 1.00 41.03 159 ASP A C 1
ATOM 1329 O O . ASP A 1 159 ? 1.498 8.832 15.074 1.00 41.03 159 ASP A O 1
ATOM 1333 N N . VAL A 1 160 ? 1.621 9.916 13.137 1.00 40.31 160 VAL A N 1
ATOM 1334 C CA . VAL A 1 160 ? 0.345 10.634 13.390 1.00 40.31 160 VAL A CA 1
ATOM 1335 C C . VAL A 1 160 ? -0.865 9.927 12.768 1.00 40.31 160 VAL A C 1
ATOM 1337 O O . VAL A 1 160 ? -1.930 9.851 13.383 1.00 40.31 160 VAL A O 1
ATOM 1340 N N . ASN A 1 161 ? -0.695 9.321 11.589 1.00 42.25 161 ASN A N 1
ATOM 1341 C CA . ASN A 1 161 ? -1.771 8.630 10.867 1.00 42.25 161 ASN A CA 1
ATOM 1342 C C . ASN A 1 161 ? -1.792 7.105 11.091 1.00 42.25 161 ASN A C 1
ATOM 1344 O O . ASN A 1 161 ? -2.773 6.445 10.739 1.00 42.25 161 ASN A O 1
ATOM 1348 N N . ALA A 1 162 ? -0.763 6.527 11.721 1.00 39.31 162 ALA A N 1
ATOM 1349 C CA . ALA A 1 162 ? -0.682 5.087 11.974 1.00 39.31 162 ALA A CA 1
ATOM 1350 C C . ALA A 1 162 ? -1.810 4.542 12.864 1.00 39.31 162 ALA A C 1
ATOM 1352 O O . ALA A 1 162 ? -2.092 3.354 12.802 1.00 39.31 162 ALA A O 1
ATOM 1353 N N . THR A 1 163 ? -2.520 5.367 13.637 1.00 41.75 163 THR A N 1
ATOM 1354 C CA . THR A 1 163 ? -3.628 4.901 14.503 1.00 41.75 163 THR A CA 1
ATOM 1355 C C . THR A 1 163 ? -4.898 4.574 13.702 1.00 41.75 163 THR A C 1
ATOM 1357 O O . THR A 1 163 ? -5.506 3.523 13.903 1.00 41.75 163 THR A O 1
ATOM 1360 N N . TYR A 1 164 ? -5.250 5.419 12.724 1.00 41.94 164 TYR A N 1
ATOM 1361 C CA . TYR A 1 164 ? -6.351 5.157 11.785 1.00 41.94 164 TYR A CA 1
ATOM 1362 C C . TYR A 1 164 ? -5.999 4.022 10.818 1.00 41.94 164 TYR A C 1
ATOM 1364 O O . TYR A 1 164 ? -6.792 3.106 10.596 1.00 41.94 164 TYR A O 1
ATOM 1372 N N . TRP A 1 165 ? -4.777 4.049 10.280 1.00 40.72 165 TRP A N 1
ATOM 1373 C CA . TRP A 1 165 ? -4.327 3.066 9.300 1.00 40.72 165 TRP A CA 1
ATOM 1374 C C . TRP A 1 165 ? -4.032 1.693 9.914 1.00 40.72 165 TRP A C 1
ATOM 1376 O O . TRP A 1 165 ? -4.352 0.695 9.285 1.00 40.72 165 TRP A O 1
ATOM 1386 N N . SER A 1 166 ? -3.498 1.596 11.139 1.00 37.06 166 SER A N 1
ATOM 1387 C CA . SER A 1 166 ? -3.318 0.304 11.834 1.00 37.06 166 SER A CA 1
ATOM 1388 C C . SER A 1 166 ? -4.644 -0.362 12.182 1.00 37.06 166 SER A C 1
ATOM 1390 O O . SER A 1 166 ? -4.778 -1.573 12.002 1.00 37.06 166 SER A O 1
ATOM 1392 N N . SER A 1 167 ? -5.644 0.421 12.594 1.00 42.03 167 SER A N 1
ATOM 1393 C CA . SER A 1 167 ? -7.008 -0.067 12.813 1.00 42.03 167 SER A CA 1
ATOM 1394 C C . SER A 1 167 ? -7.630 -0.572 11.508 1.00 42.03 167 SER A C 1
ATOM 1396 O O . SER A 1 167 ? -8.242 -1.642 11.501 1.00 42.03 167 SER A O 1
ATOM 1398 N N . LEU A 1 168 ? -7.377 0.107 10.379 1.00 43.28 168 LEU A N 1
ATOM 1399 C CA . LEU A 1 168 ? -7.745 -0.389 9.052 1.00 43.28 168 LEU A CA 1
ATOM 1400 C C . LEU A 1 168 ? -6.966 -1.652 8.652 1.00 43.28 168 LEU A C 1
ATOM 1402 O O . LEU A 1 168 ? -7.585 -2.584 8.150 1.00 43.28 168 LEU A O 1
ATOM 1406 N N . TYR A 1 169 ? -5.646 -1.731 8.866 1.00 42.12 169 TYR A N 1
ATOM 1407 C CA . TYR A 1 169 ? -4.871 -2.942 8.546 1.00 42.12 169 TYR A CA 1
ATOM 1408 C C . TYR A 1 169 ? -5.378 -4.137 9.327 1.00 42.12 169 TYR A C 1
ATOM 1410 O O . TYR A 1 169 ? -5.571 -5.197 8.742 1.00 42.12 169 TYR A O 1
ATOM 1418 N N . CYS A 1 170 ? -5.657 -3.962 10.617 1.00 42.16 170 CYS A N 1
ATOM 1419 C CA . CYS A 1 170 ? -6.251 -5.002 11.444 1.00 42.16 170 CYS A CA 1
ATOM 1420 C C . CYS A 1 170 ? -7.651 -5.384 10.954 1.00 42.16 170 CYS A C 1
ATOM 1422 O O . CYS A 1 170 ? -7.953 -6.574 10.874 1.00 42.16 170 CYS A O 1
ATOM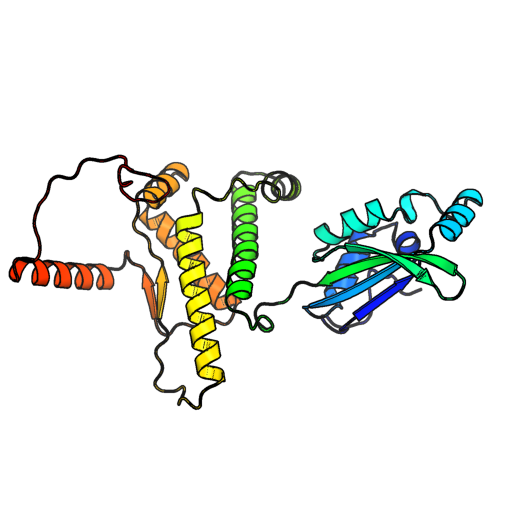 1424 N N . ALA A 1 171 ? -8.494 -4.408 10.600 1.00 42.47 171 ALA A N 1
ATOM 1425 C CA . ALA A 1 171 ? -9.831 -4.675 10.082 1.00 42.47 171 ALA A CA 1
ATOM 1426 C C . ALA A 1 171 ? -9.762 -5.421 8.745 1.00 42.47 171 ALA A C 1
ATOM 1428 O O . ALA A 1 171 ? -10.283 -6.527 8.649 1.00 42.47 171 ALA A O 1
ATOM 1429 N N . VAL A 1 172 ? -9.065 -4.885 7.741 1.00 43.38 172 VAL A N 1
ATOM 1430 C CA . VAL A 1 172 ? -9.005 -5.468 6.395 1.00 43.38 172 VAL A CA 1
ATOM 1431 C C . VAL A 1 172 ? -8.221 -6.782 6.371 1.00 43.38 172 VAL A C 1
ATOM 1433 O O . VAL A 1 172 ? -8.670 -7.721 5.721 1.00 43.38 172 VAL A O 1
ATOM 1436 N N . SER A 1 173 ? -7.126 -6.920 7.127 1.00 40.81 173 SER A N 1
ATOM 1437 C CA . SER A 1 173 ? -6.420 -8.207 7.256 1.00 40.81 173 SER A CA 1
ATOM 1438 C C . SER A 1 173 ? -7.339 -9.289 7.835 1.00 40.81 173 SER A C 1
ATOM 1440 O O . SER A 1 173 ? -7.475 -10.359 7.243 1.00 40.81 173 SER A O 1
ATOM 1442 N N . ARG A 1 174 ? -8.104 -8.976 8.895 1.00 43.78 174 ARG A N 1
ATOM 1443 C CA . ARG A 1 174 ? -9.125 -9.891 9.443 1.00 43.78 174 ARG A CA 1
ATOM 1444 C C . ARG A 1 174 ? -10.255 -10.183 8.455 1.00 43.78 174 ARG A C 1
ATOM 1446 O O . ARG A 1 174 ? -10.761 -11.303 8.432 1.00 43.78 174 ARG A O 1
ATOM 1453 N N . CYS A 1 175 ? -10.642 -9.214 7.619 1.00 46.12 175 CYS A N 1
ATOM 1454 C CA . CYS A 1 175 ? -11.614 -9.436 6.542 1.00 46.12 175 CYS A CA 1
ATOM 1455 C C . CYS A 1 175 ? -11.086 -10.466 5.538 1.00 46.12 175 CYS A C 1
ATOM 1457 O O . CYS A 1 175 ? -11.821 -11.370 5.152 1.00 46.12 175 CYS A O 1
ATOM 1459 N N . PHE A 1 176 ? -9.817 -10.352 5.137 1.00 46.19 176 PHE A N 1
ATOM 1460 C CA . PHE A 1 176 ? -9.177 -11.280 4.204 1.00 46.19 176 PHE A CA 1
ATOM 1461 C C . PHE A 1 176 ? -8.946 -12.663 4.815 1.00 46.19 176 PHE A C 1
ATOM 1463 O O . PHE A 1 176 ? -9.197 -13.654 4.134 1.00 46.19 176 PHE A O 1
ATOM 1470 N N . GLU A 1 177 ? -8.551 -12.756 6.088 1.00 46.84 177 GLU A N 1
ATOM 1471 C CA . GLU A 1 177 ? -8.476 -14.030 6.816 1.00 46.84 177 GLU A CA 1
ATOM 1472 C C . GLU A 1 177 ? -9.840 -14.721 6.879 1.00 46.84 177 GLU A C 1
ATOM 1474 O O . GLU A 1 177 ? -9.937 -15.918 6.601 1.00 46.84 177 GLU A O 1
ATOM 1479 N N . SER A 1 178 ? -10.900 -13.965 7.185 1.00 44.56 178 SER A N 1
ATOM 1480 C CA . SER A 1 178 ? -12.269 -14.478 7.250 1.00 44.56 178 SER A CA 1
ATOM 1481 C C . SER A 1 178 ? -12.792 -14.889 5.863 1.00 44.56 178 SER A C 1
ATOM 1483 O O . SER A 1 178 ? -13.354 -15.969 5.716 1.00 44.56 178 SER A O 1
ATOM 1485 N N . LEU A 1 179 ? -12.514 -14.112 4.810 1.00 46.41 179 LEU A N 1
ATOM 1486 C CA . LEU A 1 179 ? -12.830 -14.458 3.414 1.00 46.41 179 LEU A CA 1
ATOM 1487 C C . LEU A 1 179 ? -12.045 -15.677 2.901 1.00 46.41 179 LEU A C 1
ATOM 1489 O O . LEU A 1 179 ? -12.582 -16.467 2.122 1.00 46.41 179 LEU A O 1
ATOM 1493 N N . ALA A 1 180 ? -10.785 -15.838 3.313 1.00 45.22 180 ALA A N 1
ATOM 1494 C CA . ALA A 1 180 ? -9.951 -16.983 2.954 1.00 45.22 180 ALA A CA 1
ATOM 1495 C C . ALA A 1 180 ? -10.429 -18.265 3.652 1.00 45.22 180 ALA A C 1
ATOM 1497 O O . ALA A 1 180 ? -10.595 -19.292 2.997 1.00 45.22 180 ALA A O 1
ATOM 1498 N N . THR A 1 181 ? -10.752 -18.192 4.948 1.00 46.00 181 THR A N 1
ATOM 1499 C CA . THR A 1 181 ? -11.319 -19.331 5.695 1.00 46.00 181 THR A CA 1
ATOM 1500 C C . THR A 1 181 ? -12.707 -19.739 5.198 1.00 46.00 181 THR A C 1
ATOM 1502 O O . THR A 1 181 ? -13.006 -20.932 5.173 1.00 46.00 181 THR A O 1
ATOM 1505 N N . VAL A 1 182 ? -13.528 -18.792 4.732 1.00 46.34 182 VAL A N 1
ATOM 1506 C CA . VAL A 1 182 ? -14.841 -19.068 4.114 1.00 46.34 182 VAL A CA 1
ATOM 1507 C C . VAL A 1 182 ? -14.713 -19.679 2.710 1.00 46.34 182 VAL A C 1
ATOM 1509 O O . VAL A 1 182 ? -15.566 -20.462 2.307 1.00 46.34 182 VAL A O 1
ATOM 1512 N N . LYS A 1 183 ? -13.645 -19.385 1.955 1.00 44.78 183 LYS A N 1
ATOM 1513 C CA . LYS A 1 183 ? -13.406 -20.011 0.639 1.00 44.78 183 LYS A CA 1
ATOM 1514 C C . LYS A 1 183 ? -12.872 -21.442 0.721 1.00 44.78 183 LYS A C 1
ATOM 1516 O O . LYS A 1 183 ? -13.150 -22.228 -0.183 1.00 44.78 183 LYS A O 1
ATOM 1521 N N . ASP A 1 184 ? -12.129 -21.774 1.774 1.00 47.44 184 ASP A N 1
ATOM 1522 C CA . ASP A 1 184 ? -11.536 -23.106 1.961 1.00 47.44 184 ASP A CA 1
ATOM 1523 C C . ASP A 1 184 ? -12.455 -24.086 2.722 1.00 47.44 184 ASP A C 1
ATOM 1525 O O . ASP A 1 184 ? -12.195 -25.291 2.751 1.00 47.44 184 ASP A O 1
ATOM 1529 N N . GLY A 1 185 ? -13.554 -23.599 3.311 1.00 40.69 185 GLY A N 1
ATOM 1530 C CA . GLY A 1 185 ? -14.511 -24.390 4.081 1.00 40.69 185 GLY A CA 1
ATOM 1531 C C . GLY A 1 185 ? -15.928 -24.283 3.529 1.00 40.69 185 GLY A C 1
ATOM 1532 O O . GLY A 1 185 ? -16.434 -23.198 3.297 1.00 40.69 185 GLY A O 1
ATOM 1533 N N . ASN A 1 186 ? -16.570 -25.434 3.360 1.00 42.41 186 ASN A N 1
ATOM 1534 C CA . ASN A 1 186 ? -17.953 -25.660 2.941 1.00 42.41 186 ASN A CA 1
ATOM 1535 C C . ASN A 1 186 ? -18.986 -25.017 3.907 1.00 42.41 186 ASN A C 1
ATOM 1537 O O . ASN A 1 186 ? -19.705 -25.733 4.604 1.00 42.41 186 ASN A O 1
ATOM 1541 N N . ALA A 1 187 ? -19.007 -23.688 4.012 1.00 43.88 187 ALA A N 1
ATOM 1542 C CA . ALA A 1 187 ? -19.955 -22.913 4.804 1.00 43.88 187 ALA A CA 1
ATOM 1543 C C . ALA A 1 187 ? -21.004 -22.297 3.869 1.00 43.88 187 ALA A C 1
ATOM 1545 O O . ALA A 1 187 ? -20.652 -21.628 2.897 1.00 43.88 187 ALA A O 1
ATOM 1546 N N . ASP A 1 188 ? -22.286 -22.539 4.155 1.00 43.34 188 ASP A N 1
ATOM 1547 C CA . ASP A 1 188 ? -23.396 -21.857 3.487 1.00 43.34 188 ASP A CA 1
ATOM 1548 C C . ASP A 1 188 ? -23.221 -20.340 3.668 1.00 43.34 188 ASP A C 1
ATOM 1550 O O . ASP A 1 188 ? -23.322 -19.802 4.772 1.00 43.34 188 ASP A O 1
ATOM 1554 N N . LEU A 1 189 ? -22.915 -19.653 2.566 1.00 47.62 189 LEU A N 1
ATOM 1555 C CA . LEU A 1 189 ? -22.668 -18.208 2.512 1.00 47.62 189 LEU A CA 1
ATOM 1556 C C . LEU A 1 189 ? -23.892 -17.366 2.922 1.00 47.62 189 LEU A C 1
ATOM 1558 O O . LEU A 1 189 ? -23.732 -16.179 3.190 1.00 47.62 189 LEU A O 1
ATOM 1562 N N . ASP A 1 190 ? -25.083 -17.965 2.993 1.00 49.91 190 ASP A N 1
ATOM 1563 C CA . ASP A 1 190 ? -26.342 -17.262 3.270 1.00 49.91 190 ASP A CA 1
ATOM 1564 C C . ASP A 1 190 ? -26.519 -16.835 4.744 1.00 49.91 190 ASP A C 1
ATOM 1566 O O . ASP A 1 190 ? -27.277 -15.903 5.000 1.00 49.91 190 ASP A O 1
ATOM 1570 N N . ASP A 1 191 ? -25.788 -17.427 5.703 1.00 53.31 191 ASP A N 1
ATOM 1571 C CA . ASP A 1 191 ? -25.929 -17.131 7.150 1.00 53.31 191 ASP A CA 1
ATOM 1572 C C . ASP A 1 191 ? -24.726 -16.378 7.768 1.00 53.31 191 ASP A C 1
ATOM 1574 O O . ASP A 1 191 ? -24.607 -16.245 8.990 1.00 53.31 191 ASP A O 1
ATOM 1578 N N . SER A 1 192 ? -23.806 -15.864 6.945 1.00 50.34 192 SER A N 1
ATOM 1579 C CA . SER A 1 192 ? -22.588 -15.187 7.420 1.00 50.34 192 SER A CA 1
ATOM 1580 C C . SER A 1 192 ? -22.752 -13.660 7.467 1.00 50.34 192 SER A C 1
ATOM 1582 O O . SER A 1 192 ? -23.059 -13.031 6.458 1.00 50.34 192 SER A O 1
ATOM 1584 N N . LEU A 1 193 ? -22.502 -13.046 8.631 1.00 49.19 193 LEU A N 1
ATOM 1585 C CA . LEU A 1 193 ? -22.500 -11.587 8.814 1.00 49.19 193 LEU A CA 1
ATOM 1586 C C . LEU A 1 193 ? -21.069 -11.040 8.813 1.00 49.19 193 LEU A C 1
ATOM 1588 O O . LEU A 1 193 ? -20.273 -11.352 9.698 1.00 49.19 193 LEU A O 1
ATOM 1592 N N . PHE A 1 194 ? -20.763 -10.178 7.847 1.00 59.28 194 PHE A N 1
ATOM 1593 C CA . PHE A 1 194 ? -19.501 -9.461 7.740 1.00 59.28 194 PHE A CA 1
ATOM 1594 C C . PHE A 1 194 ? -19.684 -7.988 8.136 1.00 59.28 194 PHE A C 1
ATOM 1596 O O . PHE A 1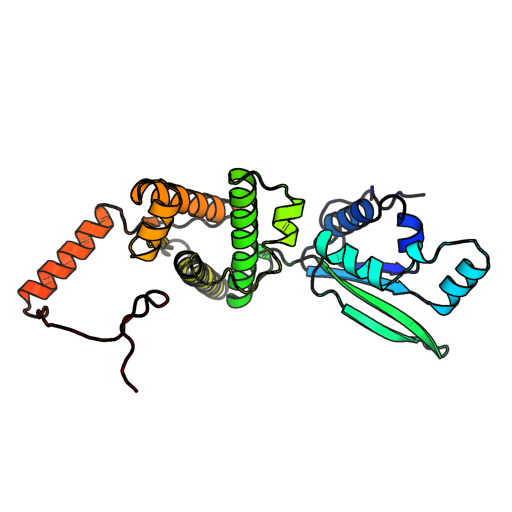 194 ? -20.307 -7.207 7.419 1.00 59.28 194 PHE A O 1
ATOM 1603 N N . THR A 1 195 ? -19.140 -7.599 9.290 1.00 61.53 195 THR A N 1
ATOM 1604 C CA . THR A 1 195 ? -19.227 -6.227 9.816 1.00 61.53 195 THR A CA 1
ATOM 1605 C C . THR A 1 195 ? -17.846 -5.599 9.945 1.00 61.53 195 THR A C 1
ATOM 1607 O O . THR A 1 195 ? -16.910 -6.251 10.406 1.00 61.53 195 THR A O 1
ATOM 1610 N N . THR A 1 196 ? -17.728 -4.324 9.595 1.00 72.56 196 THR A N 1
ATOM 1611 C CA . THR A 1 196 ? -16.487 -3.541 9.714 1.00 72.56 196 THR A CA 1
ATOM 1612 C C . THR A 1 196 ? -16.815 -2.102 10.106 1.00 72.56 196 THR A C 1
ATOM 1614 O O . THR A 1 196 ? -17.973 -1.804 10.391 1.00 72.56 196 THR A O 1
ATOM 1617 N N . GLY A 1 197 ? -15.832 -1.207 10.173 1.00 74.06 197 GLY A N 1
ATOM 1618 C CA . GLY A 1 197 ? -16.079 0.142 10.653 1.00 74.06 197 GLY A CA 1
ATOM 1619 C C . GLY A 1 197 ? -14.849 1.011 10.849 1.00 74.06 197 GLY A C 1
ATOM 1620 O O . GLY A 1 197 ? -13.724 0.593 10.577 1.00 74.06 197 GLY A O 1
ATOM 1621 N N . THR A 1 198 ? -15.084 2.214 11.364 1.00 70.88 198 THR A N 1
ATOM 1622 C CA . THR A 1 198 ? -14.048 3.178 11.750 1.00 70.88 198 THR A CA 1
ATOM 1623 C C . THR A 1 198 ? -14.100 3.449 13.244 1.00 70.88 198 THR A C 1
ATOM 1625 O O . THR A 1 198 ? -15.173 3.670 13.816 1.00 70.88 198 THR A O 1
ATOM 1628 N N . ASP A 1 199 ? -12.921 3.443 13.869 1.00 74.44 199 ASP A N 1
ATOM 1629 C CA . ASP A 1 199 ? -12.752 3.984 15.211 1.00 74.44 199 ASP A CA 1
ATOM 1630 C C . ASP A 1 199 ? -12.351 5.457 15.124 1.00 74.44 199 ASP A C 1
ATOM 1632 O O . ASP A 1 199 ? -11.392 5.822 14.448 1.00 74.44 199 ASP A O 1
ATOM 1636 N N . GLU A 1 200 ? -13.146 6.302 15.763 1.00 78.50 200 GLU A N 1
ATOM 1637 C CA . GLU A 1 200 ? -13.192 7.743 15.554 1.00 78.50 200 GLU A CA 1
ATOM 1638 C C . GLU A 1 200 ? -12.993 8.529 16.861 1.00 78.50 200 GLU A C 1
ATOM 1640 O O . GLU A 1 200 ? -13.149 9.753 16.876 1.00 78.50 200 GLU A O 1
ATOM 1645 N N . HIS A 1 201 ? -12.628 7.851 17.960 1.00 76.06 201 HIS A N 1
ATOM 1646 C CA . HIS A 1 201 ? -12.283 8.480 19.242 1.00 76.06 201 HIS A CA 1
ATOM 1647 C C . HIS A 1 201 ? -10.780 8.394 19.520 1.00 76.06 201 HIS A C 1
ATOM 1649 O O . HIS A 1 201 ? -10.137 7.403 19.204 1.00 76.06 201 HIS A O 1
ATOM 1655 N N . GLY A 1 202 ? -10.208 9.437 20.122 1.00 76.56 202 GLY A N 1
ATOM 1656 C CA . GLY A 1 202 ? -8.785 9.470 20.473 1.00 76.56 202 GLY A CA 1
ATOM 1657 C C . GLY A 1 202 ? -8.217 10.884 20.477 1.00 76.56 202 GLY A C 1
ATOM 1658 O O . GLY A 1 202 ? -8.718 11.778 19.785 1.00 76.56 202 GLY A O 1
ATOM 1659 N N . LEU A 1 203 ? -7.156 11.103 21.258 1.00 70.25 203 LEU A N 1
ATOM 1660 C CA . LEU A 1 203 ? -6.545 12.430 21.387 1.00 70.25 203 LEU A CA 1
ATOM 1661 C C . LEU A 1 203 ? -5.897 12.854 20.065 1.00 70.25 203 LEU A C 1
ATOM 1663 O O . LEU A 1 203 ? -5.982 14.017 19.668 1.00 70.25 203 LEU A O 1
ATOM 1667 N N . LYS A 1 204 ? -5.309 11.895 19.348 1.00 67.75 204 LYS A N 1
ATOM 1668 C CA . LYS A 1 204 ? -4.687 12.126 18.040 1.00 67.75 204 LYS A CA 1
ATOM 1669 C C . LYS A 1 204 ? -5.685 12.624 17.003 1.00 67.75 204 LYS A C 1
ATOM 1671 O O . LYS A 1 204 ? -5.383 13.539 16.250 1.00 67.75 204 LYS A O 1
ATOM 1676 N N . ILE A 1 205 ? -6.896 12.071 16.997 1.00 68.69 205 ILE A N 1
ATOM 1677 C CA . ILE A 1 205 ? -7.955 12.451 16.053 1.00 68.69 205 ILE A CA 1
ATOM 1678 C C . ILE A 1 205 ? -8.337 13.915 16.266 1.00 68.69 205 ILE A C 1
ATOM 1680 O O . ILE A 1 205 ? -8.402 14.698 15.319 1.00 68.69 205 ILE A O 1
ATOM 1684 N N . GLN A 1 206 ? -8.506 14.302 17.531 1.00 76.62 206 GLN A N 1
ATOM 1685 C CA . GLN A 1 206 ? -8.789 15.679 17.909 1.00 76.62 206 GLN A CA 1
ATOM 1686 C C . GLN A 1 206 ? -7.651 16.634 17.515 1.00 76.62 206 GLN A C 1
ATOM 1688 O O . GLN A 1 206 ? -7.914 17.723 16.998 1.00 76.62 206 GLN A O 1
ATOM 1693 N N . GLN A 1 207 ? -6.397 16.237 17.743 1.00 76.00 207 GLN A N 1
ATOM 1694 C CA . GLN A 1 207 ? -5.221 17.026 17.367 1.00 76.00 207 GLN A CA 1
ATOM 1695 C C . GLN A 1 207 ? -5.138 17.225 15.851 1.00 76.00 207 GLN A C 1
ATOM 1697 O O . GLN A 1 207 ? -4.955 18.354 15.399 1.00 76.00 207 GLN A O 1
ATOM 1702 N N . THR A 1 208 ? -5.341 16.165 15.069 1.00 69.88 208 THR A N 1
ATOM 1703 C CA . THR A 1 208 ? -5.294 16.221 13.603 1.00 69.88 208 THR A CA 1
ATOM 1704 C C . THR A 1 208 ? -6.419 17.066 13.023 1.00 69.88 208 THR A C 1
ATOM 1706 O O . THR A 1 208 ? -6.159 17.907 12.165 1.00 69.88 208 THR A O 1
ATOM 1709 N N . ALA A 1 209 ? -7.646 16.919 13.529 1.00 75.00 209 ALA A N 1
ATOM 1710 C CA . ALA A 1 209 ? -8.768 17.756 13.110 1.00 75.00 209 ALA A CA 1
ATOM 1711 C C . ALA A 1 209 ? -8.489 19.245 13.379 1.00 75.00 209 ALA A C 1
ATOM 1713 O O . ALA A 1 209 ? -8.671 20.090 12.501 1.00 75.00 209 ALA A O 1
ATOM 1714 N N . THR A 1 210 ? -7.939 19.549 14.562 1.00 78.69 210 THR A N 1
ATOM 1715 C CA . THR A 1 210 ? -7.550 20.914 14.947 1.00 78.69 210 THR A CA 1
ATOM 1716 C C . THR A 1 210 ? -6.451 21.467 14.039 1.00 78.69 210 THR A C 1
ATOM 1718 O O . THR A 1 210 ? -6.549 22.608 13.591 1.00 78.69 210 THR A O 1
ATOM 1721 N N . ALA A 1 211 ? -5.423 20.669 13.733 1.00 73.00 211 ALA A N 1
ATOM 1722 C CA . ALA A 1 211 ? -4.345 21.057 12.823 1.00 73.00 211 ALA A CA 1
ATOM 1723 C C . ALA A 1 211 ? -4.847 21.296 11.389 1.00 73.00 211 ALA A C 1
ATOM 1725 O O . ALA A 1 211 ? -4.367 22.203 10.716 1.00 73.00 211 ALA A O 1
ATOM 1726 N N . ALA A 1 212 ? -5.846 20.528 10.951 1.00 70.00 212 ALA A N 1
ATOM 1727 C CA . ALA A 1 212 ? -6.524 20.700 9.669 1.00 70.00 212 ALA A CA 1
ATOM 1728 C C . ALA A 1 212 ? -7.570 21.837 9.671 1.00 70.00 212 ALA A C 1
ATOM 1730 O O . ALA A 1 212 ? -8.218 22.075 8.655 1.00 70.00 212 ALA A O 1
ATOM 1731 N N . GLY A 1 213 ? -7.765 22.538 10.795 1.00 85.06 213 GLY A N 1
ATOM 1732 C CA . GLY A 1 213 ? -8.714 23.650 10.900 1.00 85.06 213 GLY A CA 1
ATOM 1733 C C . GLY A 1 213 ? -10.187 23.243 10.773 1.00 85.06 213 GLY A C 1
ATOM 1734 O O . GLY A 1 213 ? -11.021 24.084 10.439 1.00 85.06 213 GLY A O 1
ATOM 1735 N N . CYS A 1 214 ? -10.515 21.976 11.029 1.00 82.56 214 CYS A N 1
ATOM 1736 C CA . CYS A 1 214 ? -11.867 21.426 10.918 1.00 82.56 214 CYS A CA 1
ATOM 1737 C C . CYS A 1 214 ? -12.356 20.882 12.266 1.00 82.56 214 CYS A C 1
ATOM 1739 O O . CYS A 1 214 ? -11.567 20.616 13.177 1.00 82.56 214 CYS A O 1
ATOM 1741 N N . ASP A 1 215 ? -13.673 20.741 12.428 1.00 90.50 215 ASP A N 1
ATOM 1742 C CA . ASP A 1 215 ? -14.200 20.100 13.628 1.00 90.50 215 ASP A CA 1
ATOM 1743 C C . ASP A 1 215 ? -13.954 18.574 13.585 1.00 90.50 215 ASP A C 1
ATOM 1745 O O . ASP A 1 215 ? -13.957 17.978 12.502 1.00 90.50 215 ASP A O 1
ATOM 1749 N N . PRO A 1 216 ? -13.747 17.913 14.743 1.00 84.69 216 PRO A N 1
ATOM 1750 C CA . PRO A 1 216 ? -13.445 16.483 14.783 1.00 84.69 216 PRO A CA 1
ATOM 1751 C C . PRO A 1 216 ? -14.505 15.591 14.135 1.00 84.69 216 PRO A C 1
ATOM 1753 O O . PRO A 1 216 ? -14.150 14.571 13.557 1.00 84.69 216 PRO A O 1
ATOM 1756 N N . GLN A 1 217 ? -15.789 15.959 14.202 1.00 88.06 217 GLN A N 1
ATOM 1757 C CA . GLN A 1 217 ? -16.850 15.139 13.622 1.00 88.06 217 GLN A CA 1
ATOM 1758 C C . GLN A 1 217 ? -16.785 15.193 12.096 1.00 88.06 217 GLN A C 1
ATOM 1760 O O . GLN A 1 217 ? -16.763 14.140 11.467 1.00 88.06 217 GLN A O 1
ATOM 1765 N N . SER A 1 218 ? -16.657 16.386 11.510 1.00 85.38 218 SER A N 1
ATOM 1766 C CA . SER A 1 218 ? -16.487 16.550 10.061 1.00 85.38 218 SER A CA 1
ATOM 1767 C C . SER A 1 218 ? -15.218 15.869 9.550 1.00 85.38 218 SER A C 1
ATOM 1769 O O . SER A 1 218 ? -15.221 15.294 8.461 1.00 85.38 218 SER A O 1
ATOM 1771 N N . TYR A 1 219 ? -14.136 15.895 10.335 1.00 80.12 219 TYR A N 1
ATOM 1772 C CA . TYR A 1 219 ? -12.912 15.162 10.008 1.00 80.12 219 TYR A CA 1
ATOM 1773 C C . TYR A 1 219 ? -13.162 13.648 9.937 1.00 80.12 219 TYR A C 1
ATOM 1775 O O . TYR A 1 219 ? -12.801 13.003 8.950 1.00 80.12 219 TYR A O 1
ATOM 1783 N N . CYS A 1 220 ? -13.822 13.089 10.955 1.00 78.94 220 CYS A N 1
ATOM 1784 C CA . CYS A 1 220 ? -14.181 11.673 11.005 1.00 78.94 220 CYS A CA 1
ATOM 1785 C C . CYS A 1 220 ? -15.181 11.282 9.906 1.00 78.94 220 CYS A C 1
ATOM 1787 O O . CYS A 1 220 ? -15.057 10.202 9.336 1.00 78.94 220 CYS A O 1
ATOM 1789 N N . ASP A 1 221 ? -16.145 12.151 9.582 1.00 83.75 221 ASP A N 1
ATOM 1790 C CA . ASP A 1 221 ? -17.118 11.940 8.503 1.00 83.75 221 ASP A CA 1
ATOM 1791 C C . ASP A 1 221 ? -16.406 11.792 7.152 1.00 83.75 221 ASP A C 1
ATOM 1793 O O . ASP A 1 221 ? -16.581 10.779 6.474 1.00 83.75 221 ASP A O 1
ATOM 1797 N N . ASN A 1 222 ? -15.527 12.742 6.815 1.00 74.62 222 ASN A N 1
ATOM 1798 C CA . ASN A 1 222 ? -14.730 12.699 5.587 1.00 74.62 222 ASN A CA 1
ATOM 1799 C C . ASN A 1 222 ? -13.858 11.435 5.527 1.00 74.62 222 ASN A C 1
ATOM 1801 O O . ASN A 1 222 ? -13.837 10.723 4.524 1.00 74.62 222 ASN A O 1
ATOM 1805 N N . MET A 1 223 ? -13.169 11.115 6.623 1.00 71.75 223 MET A N 1
ATOM 1806 C CA . MET A 1 223 ? -12.308 9.937 6.675 1.00 71.75 223 MET A CA 1
ATOM 1807 C C . MET A 1 223 ? -13.108 8.637 6.495 1.00 71.75 223 MET A C 1
ATOM 1809 O O . MET A 1 223 ? -12.715 7.766 5.721 1.00 71.75 223 MET A O 1
ATOM 1813 N N . SER A 1 224 ? -14.259 8.519 7.158 1.00 77.25 224 SER A N 1
ATOM 1814 C CA . SER A 1 224 ? -15.161 7.373 7.023 1.00 77.25 224 SER A CA 1
ATOM 1815 C C . SER A 1 224 ? -15.697 7.182 5.611 1.00 77.25 224 SER A C 1
ATOM 1817 O O . SER A 1 224 ? -15.828 6.041 5.167 1.00 77.25 224 SER A O 1
ATOM 1819 N N . ASP A 1 225 ? -15.990 8.260 4.890 1.00 77.19 225 ASP A N 1
ATOM 1820 C CA . ASP A 1 225 ? -16.448 8.159 3.504 1.00 77.19 225 ASP A CA 1
ATOM 1821 C C . ASP A 1 225 ? -15.323 7.706 2.566 1.00 77.19 225 ASP A C 1
ATOM 1823 O O . ASP A 1 225 ? -15.541 6.787 1.776 1.00 77.19 225 ASP A O 1
ATOM 1827 N N . LYS A 1 226 ? -14.087 8.195 2.756 1.00 68.25 226 LYS A N 1
ATOM 1828 C CA . LYS A 1 226 ? -12.908 7.663 2.044 1.00 68.25 226 LYS A CA 1
ATOM 1829 C C . LYS A 1 226 ? -12.722 6.165 2.278 1.00 68.25 226 LYS A C 1
ATOM 1831 O O . LYS A 1 226 ? -12.414 5.423 1.346 1.00 68.25 226 LYS A O 1
ATOM 1836 N N . PHE A 1 227 ? -12.948 5.691 3.506 1.00 60.81 227 PHE A N 1
ATOM 1837 C CA . PHE A 1 227 ? -12.923 4.257 3.790 1.00 60.81 227 PHE A CA 1
ATOM 1838 C C . PHE A 1 227 ? -14.011 3.507 3.017 1.00 60.81 227 PHE A C 1
ATOM 1840 O O . PHE A 1 227 ? -13.712 2.498 2.388 1.00 60.81 227 PHE A O 1
ATOM 1847 N N . LYS A 1 228 ? -15.257 3.983 2.993 1.00 69.56 228 LYS A N 1
ATOM 1848 C CA . LYS A 1 228 ? -16.324 3.318 2.219 1.00 69.56 228 LYS A CA 1
ATOM 1849 C C . LYS A 1 228 ? -16.013 3.276 0.723 1.00 69.56 228 LYS A C 1
ATOM 1851 O O . LYS A 1 228 ? -16.204 2.230 0.100 1.00 69.56 228 LYS A O 1
ATOM 1856 N N . ASP A 1 229 ? -15.501 4.371 0.167 1.00 66.62 229 ASP A N 1
ATOM 1857 C CA . ASP A 1 229 ? -15.106 4.456 -1.241 1.00 66.62 229 ASP A CA 1
ATOM 1858 C C . ASP A 1 229 ? -14.003 3.449 -1.567 1.00 66.62 229 ASP A C 1
ATOM 1860 O O . ASP A 1 229 ? -14.071 2.743 -2.575 1.00 66.62 229 ASP A O 1
ATOM 1864 N N . LEU A 1 230 ? -13.034 3.301 -0.665 1.00 57.69 230 LEU A N 1
ATOM 1865 C CA . LEU A 1 230 ? -11.966 2.321 -0.787 1.00 57.69 230 LEU A CA 1
ATOM 1866 C C . LEU A 1 230 ? -12.496 0.878 -0.764 1.00 57.69 230 LEU A C 1
ATOM 1868 O O . LEU A 1 230 ? -12.126 0.063 -1.611 1.00 57.69 230 LEU A O 1
ATOM 1872 N N . PHE A 1 231 ? -13.384 0.554 0.178 1.00 59.94 231 PHE A N 1
ATOM 1873 C CA . PHE A 1 231 ? -14.036 -0.759 0.236 1.00 59.94 231 PHE A CA 1
ATOM 1874 C C . PHE A 1 231 ? -14.799 -1.051 -1.065 1.00 59.94 231 PHE A C 1
ATOM 1876 O O . PHE A 1 231 ? -14.651 -2.135 -1.637 1.00 59.94 231 PHE A O 1
ATOM 1883 N N . CYS A 1 232 ? -15.532 -0.063 -1.586 1.00 61.16 232 CYS A N 1
ATOM 1884 C CA . CYS A 1 232 ? -16.239 -0.154 -2.862 1.00 61.16 232 CYS A CA 1
ATOM 1885 C C . CYS A 1 232 ? -15.278 -0.395 -4.039 1.00 61.16 232 CYS A C 1
ATOM 1887 O O . CYS A 1 232 ? -15.500 -1.306 -4.840 1.00 61.16 232 CYS A O 1
ATOM 1889 N N . ALA A 1 233 ? -14.173 0.352 -4.109 1.00 49.44 233 ALA A N 1
ATOM 1890 C CA . ALA A 1 233 ? -13.150 0.208 -5.145 1.00 49.44 233 ALA A CA 1
ATOM 1891 C C . ALA A 1 233 ? -12.506 -1.189 -5.154 1.00 49.44 233 ALA A C 1
ATOM 1893 O O . ALA A 1 233 ? -12.106 -1.683 -6.210 1.00 49.44 233 ALA A O 1
ATOM 1894 N N . PHE A 1 234 ? -12.442 -1.851 -3.996 1.00 48.41 234 PHE A N 1
ATOM 1895 C CA . PHE A 1 234 ? -11.954 -3.225 -3.867 1.00 48.41 234 PHE A CA 1
ATOM 1896 C C . PHE A 1 234 ? -13.033 -4.300 -4.011 1.00 48.41 234 PHE A C 1
ATOM 1898 O O . PHE A 1 234 ? -12.730 -5.486 -3.878 1.00 48.41 234 PHE A O 1
ATOM 1905 N N . GLY A 1 235 ? -14.277 -3.918 -4.309 1.00 49.25 235 GLY A N 1
ATOM 1906 C CA . GLY A 1 235 ? -15.395 -4.854 -4.418 1.00 49.25 235 GLY A CA 1
ATOM 1907 C C . GLY A 1 235 ? -15.755 -5.521 -3.088 1.00 49.25 235 GLY A C 1
ATOM 1908 O O . GLY A 1 235 ? -16.324 -6.611 -3.088 1.00 49.25 235 GLY A O 1
ATOM 1909 N N . ILE A 1 236 ? -15.408 -4.894 -1.961 1.00 57.38 236 ILE A N 1
ATOM 1910 C CA . ILE A 1 236 ? -15.717 -5.371 -0.614 1.00 57.38 236 ILE A CA 1
ATOM 1911 C C . ILE A 1 236 ? -17.019 -4.707 -0.164 1.00 57.38 236 ILE A C 1
ATOM 1913 O O . ILE A 1 236 ? -17.111 -3.484 -0.095 1.00 57.38 236 ILE A O 1
ATOM 1917 N N . GLN A 1 237 ? -18.024 -5.516 0.174 1.00 66.00 237 GLN A N 1
ATOM 1918 C CA . GLN A 1 237 ? -19.317 -5.035 0.662 1.00 66.00 237 GLN A CA 1
ATOM 1919 C C . GLN A 1 237 ? -19.619 -5.645 2.036 1.00 66.00 237 GLN A C 1
ATOM 1921 O O . GLN A 1 237 ? -20.012 -6.810 2.104 1.00 66.00 237 GLN A O 1
ATOM 1926 N N . PRO A 1 238 ? -19.403 -4.902 3.137 1.00 65.56 238 PRO A N 1
ATOM 1927 C CA . PRO A 1 238 ? -19.823 -5.343 4.460 1.00 65.56 238 PRO A CA 1
ATOM 1928 C C . PRO A 1 238 ? -21.348 -5.323 4.598 1.00 65.56 238 PRO A C 1
ATOM 1930 O O . PRO A 1 238 ? -22.018 -4.447 4.054 1.00 65.56 238 PRO A O 1
ATOM 1933 N N . ASN A 1 239 ? -21.891 -6.268 5.367 1.00 74.81 239 ASN A N 1
ATOM 1934 C CA . ASN A 1 239 ? -23.296 -6.274 5.776 1.00 74.81 239 ASN A CA 1
ATOM 1935 C C . ASN A 1 239 ? -23.622 -5.074 6.676 1.00 74.81 239 ASN A C 1
ATOM 1937 O O . ASN A 1 239 ? -24.740 -4.569 6.635 1.00 74.81 239 ASN A O 1
ATOM 1941 N N . ASP A 1 240 ? -22.654 -4.625 7.482 1.00 71.50 240 ASP A N 1
ATOM 1942 C CA . ASP A 1 240 ? -22.772 -3.420 8.304 1.00 71.50 240 ASP A CA 1
ATOM 1943 C C . ASP A 1 240 ? -21.420 -2.696 8.408 1.00 71.50 240 ASP A C 1
ATOM 1945 O O . ASP A 1 240 ? -20.381 -3.323 8.645 1.00 71.50 240 ASP A O 1
ATOM 1949 N N . PHE A 1 241 ? -21.439 -1.374 8.234 1.00 79.88 241 PHE A N 1
ATOM 1950 C CA . PHE A 1 241 ? -20.287 -0.492 8.420 1.00 79.88 241 PHE A CA 1
ATOM 1951 C C . PHE A 1 241 ? -20.574 0.423 9.612 1.00 79.88 241 PHE A C 1
ATOM 1953 O O . PHE A 1 241 ? -21.413 1.319 9.527 1.00 79.88 241 PHE A O 1
ATOM 1960 N N . ILE A 1 242 ? -19.907 0.173 10.735 1.00 79.56 242 ILE A N 1
ATOM 1961 C CA . ILE A 1 242 ? -20.197 0.787 12.031 1.00 79.56 242 ILE A CA 1
ATOM 1962 C C . ILE A 1 242 ? -19.162 1.866 12.332 1.00 79.56 242 ILE A C 1
ATOM 1964 O O . ILE A 1 242 ? -17.967 1.596 12.367 1.00 79.56 242 ILE A O 1
ATOM 1968 N N . ARG A 1 243 ? -19.611 3.082 12.626 1.00 85.31 243 ARG A N 1
ATOM 1969 C CA . ARG A 1 243 ? -18.724 4.160 13.083 1.00 85.31 243 ARG A CA 1
ATOM 1970 C C . ARG A 1 243 ? -18.858 4.343 14.590 1.00 85.31 243 ARG A C 1
ATOM 1972 O O . ARG A 1 243 ? -19.981 4.408 15.101 1.00 85.31 243 ARG A O 1
ATOM 1979 N N . THR A 1 244 ? -17.753 4.460 15.329 1.00 80.62 244 THR A N 1
ATOM 1980 C CA . THR A 1 244 ? -17.827 4.585 16.801 1.00 80.62 244 THR A CA 1
ATOM 1981 C C . THR A 1 244 ? -18.419 5.924 17.272 1.00 80.62 244 THR A C 1
ATOM 1983 O O . THR A 1 244 ? -18.807 6.050 18.440 1.00 80.62 244 THR A O 1
ATOM 1986 N N . THR A 1 245 ? -18.592 6.921 16.389 1.00 86.50 245 THR A N 1
ATOM 1987 C CA . THR A 1 245 ? -19.349 8.155 16.698 1.00 86.50 245 THR A CA 1
ATOM 1988 C C . THR A 1 245 ? -20.870 8.026 16.553 1.00 86.50 245 THR A C 1
ATOM 1990 O O . THR A 1 245 ? -21.593 8.913 17.026 1.00 86.50 245 THR A O 1
ATOM 1993 N N . GLU A 1 246 ? -21.392 6.940 15.976 1.00 85.38 246 GLU A N 1
ATOM 1994 C CA . GLU A 1 246 ? -22.833 6.755 15.777 1.00 85.38 246 GLU A CA 1
ATOM 1995 C C . GLU A 1 246 ? -23.600 6.619 17.097 1.00 85.38 246 GLU A C 1
ATOM 1997 O O . GLU A 1 246 ? -23.140 6.018 18.072 1.00 85.38 246 GLU A O 1
ATOM 2002 N N . THR A 1 247 ? -24.836 7.126 17.110 1.00 92.38 247 THR A N 1
ATOM 2003 C CA . THR A 1 247 ? -25.726 7.050 18.278 1.00 92.38 247 THR A CA 1
ATOM 2004 C C . THR A 1 247 ? -25.936 5.609 18.743 1.00 92.38 247 THR A C 1
ATOM 2006 O O . THR A 1 247 ? -25.824 5.343 19.937 1.00 92.38 247 THR A O 1
ATOM 2009 N N . ARG A 1 248 ? -26.135 4.660 17.815 1.00 86.38 248 ARG A N 1
ATOM 2010 C CA . ARG A 1 248 ? -26.319 3.236 18.150 1.00 86.38 248 ARG A CA 1
ATOM 2011 C C . ARG A 1 248 ? -25.123 2.642 18.901 1.00 86.38 248 ARG A C 1
ATOM 2013 O O . ARG A 1 248 ? -25.309 1.867 19.832 1.00 86.38 248 ARG A O 1
ATOM 2020 N N . HIS A 1 249 ? -23.899 3.034 18.541 1.00 83.75 249 HIS A N 1
ATOM 2021 C CA . HIS A 1 249 ? -22.692 2.566 19.217 1.00 83.75 249 HIS A CA 1
ATOM 2022 C C . HIS A 1 249 ? -22.609 3.149 20.634 1.00 83.75 249 HIS A C 1
ATOM 2024 O O . HIS A 1 249 ? -22.407 2.421 21.607 1.00 83.75 249 HIS A O 1
ATOM 2030 N N . LYS A 1 250 ? -22.862 4.458 20.765 1.00 88.31 250 LYS A N 1
ATOM 2031 C CA . LYS A 1 250 ? -22.884 5.169 22.054 1.00 88.31 250 LYS A CA 1
ATOM 2032 C C . LYS A 1 250 ? -23.912 4.586 23.025 1.00 88.31 250 LYS A C 1
ATOM 2034 O O . LYS A 1 250 ? -23.616 4.445 24.209 1.00 88.31 250 LYS A O 1
ATOM 2039 N N . GLU A 1 251 ? -25.099 4.235 22.540 1.00 89.44 251 GLU A N 1
ATOM 2040 C CA . GLU A 1 251 ? -26.157 3.619 23.349 1.00 89.44 251 GLU A CA 1
ATOM 2041 C C . GLU A 1 251 ? -25.738 2.253 23.902 1.00 89.44 251 GLU A C 1
ATOM 2043 O O . GLU A 1 251 ? -25.925 1.994 25.092 1.00 89.44 251 GLU A O 1
ATOM 2048 N N . VAL A 1 252 ? -25.107 1.410 23.077 1.00 83.00 252 VAL A N 1
ATOM 2049 C CA . VAL A 1 252 ? -24.601 0.095 23.502 1.00 83.00 252 VAL A CA 1
ATOM 2050 C C . VAL A 1 252 ? -23.493 0.240 24.546 1.00 83.00 252 VAL A C 1
ATOM 2052 O O . VAL A 1 252 ? -23.560 -0.394 25.599 1.00 83.00 252 VAL A O 1
ATOM 2055 N N . VAL A 1 253 ? -22.503 1.106 24.304 1.00 84.06 253 VAL A N 1
ATOM 2056 C CA . VAL A 1 253 ? -21.403 1.346 25.257 1.00 84.06 253 VAL A CA 1
ATOM 2057 C C . VAL A 1 253 ? -21.937 1.882 26.584 1.00 84.06 253 VAL A C 1
ATOM 2059 O O . VAL A 1 253 ? -21.549 1.398 27.649 1.00 84.06 253 VAL A O 1
ATOM 2062 N N . LYS A 1 254 ? -22.877 2.833 26.536 1.00 90.75 254 LYS A N 1
ATOM 2063 C CA . LYS A 1 254 ? -23.532 3.373 27.731 1.00 90.75 254 LYS A CA 1
ATOM 2064 C C . LYS A 1 254 ? -24.276 2.286 28.505 1.00 90.75 254 LYS A C 1
ATOM 2066 O O . LYS A 1 254 ? -24.157 2.225 29.725 1.00 90.75 254 LYS A O 1
ATOM 2071 N N . HIS A 1 255 ? -25.003 1.411 27.815 1.00 88.50 255 HIS A N 1
ATOM 2072 C CA . HIS A 1 255 ? -25.712 0.309 28.456 1.00 88.50 255 HIS A CA 1
ATOM 2073 C C . HIS A 1 255 ? -24.755 -0.661 29.165 1.00 88.50 255 HIS A C 1
ATOM 2075 O O . HIS A 1 255 ? -24.992 -1.029 30.316 1.00 88.50 255 HIS A O 1
ATOM 2081 N N . ILE A 1 256 ? -23.646 -1.030 28.512 1.00 87.50 256 ILE A N 1
ATOM 2082 C CA . ILE A 1 256 ? -22.606 -1.885 29.105 1.00 87.50 256 ILE A CA 1
ATOM 2083 C C . ILE A 1 256 ? -22.008 -1.215 30.347 1.00 87.50 256 ILE A C 1
ATOM 2085 O O . ILE A 1 256 ? -21.873 -1.860 31.387 1.00 87.50 256 ILE A O 1
ATOM 2089 N N . TRP A 1 257 ? -21.690 0.079 30.262 1.00 90.75 257 TRP A N 1
ATOM 2090 C CA . TRP A 1 257 ? -21.168 0.854 31.387 1.00 90.75 257 TRP A CA 1
ATOM 2091 C C . TRP A 1 257 ? -22.124 0.843 32.586 1.00 90.75 257 TRP A C 1
ATOM 2093 O O . TRP A 1 257 ? -21.716 0.526 33.701 1.00 90.75 257 TRP A O 1
ATOM 2103 N N . GLU A 1 258 ? -23.406 1.140 32.360 1.00 93.44 258 GLU A N 1
ATOM 2104 C CA . GLU A 1 258 ? -24.432 1.137 33.409 1.00 93.44 258 GLU A CA 1
ATOM 2105 C C . GLU A 1 258 ? -24.591 -0.240 34.066 1.00 93.44 258 GLU A C 1
ATOM 2107 O O . GLU A 1 258 ? -24.826 -0.329 35.270 1.00 93.44 258 GLU A O 1
ATOM 2112 N N . GLU A 1 259 ? -24.468 -1.323 33.300 1.00 93.44 259 GLU A N 1
ATOM 2113 C CA . GLU A 1 259 ? -24.556 -2.683 33.832 1.00 93.44 259 GLU A CA 1
ATOM 2114 C C . GLU A 1 259 ? -23.332 -3.055 34.682 1.00 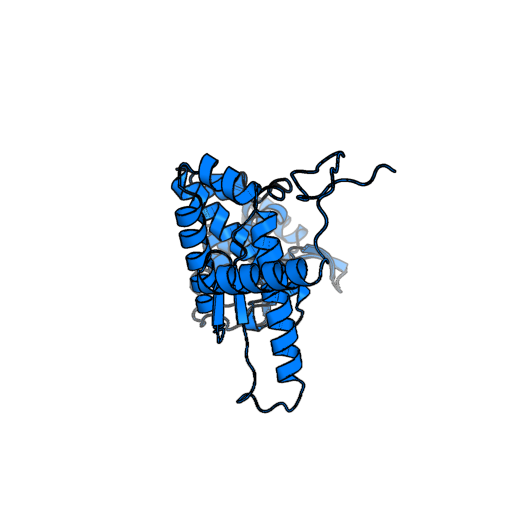93.44 259 GLU A C 1
ATOM 2116 O O . GLU A 1 259 ? -23.473 -3.676 35.739 1.00 93.44 259 GLU A O 1
ATOM 2121 N N . LEU A 1 260 ? -22.132 -2.645 34.265 1.00 91.94 260 LEU A N 1
ATOM 2122 C CA . LEU A 1 260 ? -20.906 -2.837 35.046 1.00 91.94 260 LEU A CA 1
ATOM 2123 C C . LEU A 1 260 ? -20.939 -2.039 36.355 1.00 91.94 260 LEU A C 1
ATOM 2125 O O . LEU A 1 260 ? -20.562 -2.570 37.404 1.00 91.94 260 LEU A O 1
ATOM 2129 N N . ASP A 1 261 ? -21.438 -0.804 36.311 1.00 93.38 261 ASP A N 1
ATOM 2130 C CA . ASP A 1 261 ? -21.597 0.053 37.489 1.00 93.38 261 ASP A CA 1
ATOM 2131 C C . ASP A 1 261 ? -22.584 -0.553 38.497 1.00 93.38 261 ASP A C 1
ATOM 2133 O O . ASP A 1 261 ? -22.254 -0.739 39.670 1.00 93.38 261 ASP A O 1
ATOM 2137 N N . LYS A 1 262 ? -23.760 -1.000 38.027 1.00 94.56 262 LYS A N 1
ATOM 2138 C CA . LYS A 1 262 ? -24.767 -1.688 38.862 1.00 94.56 262 LYS A CA 1
ATOM 2139 C C . LYS A 1 262 ? -24.218 -2.929 39.563 1.00 94.56 262 LYS A C 1
ATOM 2141 O O . LYS A 1 262 ? -24.650 -3.253 40.667 1.00 94.56 262 LYS A O 1
ATOM 2146 N N . ARG A 1 263 ? -23.277 -3.636 38.929 1.00 95.12 263 ARG A N 1
ATOM 2147 C CA . ARG A 1 263 ? -22.613 -4.828 39.484 1.00 95.12 263 ARG A CA 1
ATOM 2148 C C . ARG A 1 263 ? -21.429 -4.496 40.397 1.00 95.12 263 ARG A C 1
ATOM 2150 O O . ARG A 1 263 ? -20.751 -5.420 40.849 1.00 95.12 263 ARG A O 1
ATOM 2157 N N . GLY A 1 264 ? -21.155 -3.213 40.645 1.00 92.88 264 GLY A N 1
ATOM 2158 C CA . GLY A 1 264 ? -20.020 -2.755 41.446 1.00 92.88 264 GLY A CA 1
ATOM 2159 C C . GLY A 1 264 ? -18.662 -3.098 40.829 1.00 92.88 264 GLY A C 1
ATOM 2160 O O . GLY A 1 264 ? -17.685 -3.250 41.559 1.00 92.88 264 GLY A O 1
ATOM 2161 N N . GLN A 1 265 ? -18.601 -3.276 39.503 1.00 91.88 265 GLN A N 1
ATOM 2162 C CA . GLN A 1 265 ? -17.373 -3.628 38.775 1.00 91.88 265 GLN A CA 1
ATOM 2163 C C . GLN A 1 265 ? -16.561 -2.394 38.359 1.00 91.88 265 GLN A C 1
ATOM 2165 O O . GLN A 1 265 ? -15.427 -2.534 37.907 1.00 91.88 265 GLN A O 1
ATOM 2170 N N . ILE A 1 266 ? -17.119 -1.191 38.512 1.00 91.44 266 ILE A N 1
ATOM 2171 C CA . ILE A 1 266 ? -16.433 0.067 38.218 1.00 91.44 266 ILE A CA 1
ATOM 2172 C C . ILE A 1 266 ? -15.907 0.656 39.523 1.00 91.44 266 ILE A C 1
ATOM 2174 O O . ILE A 1 266 ? -16.650 0.864 40.479 1.00 91.44 266 ILE A O 1
ATOM 2178 N N . GLN A 1 267 ? -14.604 0.924 39.560 1.00 88.44 267 GLN A N 1
ATOM 2179 C CA . GLN A 1 267 ? -13.950 1.573 40.690 1.00 88.44 267 GLN A CA 1
ATOM 2180 C C . GLN A 1 267 ? -13.217 2.815 40.206 1.00 88.44 267 GLN A C 1
ATOM 2182 O O . GLN A 1 267 ? -12.464 2.773 39.234 1.00 88.44 267 GLN A O 1
ATOM 2187 N N . GLN A 1 268 ? -13.419 3.928 40.907 1.00 90.19 268 GLN A N 1
ATOM 2188 C CA . GLN A 1 268 ? -12.670 5.146 40.647 1.00 90.19 268 GLN A CA 1
ATOM 2189 C C . GLN A 1 268 ? -11.319 5.068 41.360 1.00 90.19 268 GLN A C 1
ATOM 2191 O O . GLN A 1 268 ? -11.247 5.035 42.588 1.00 90.19 268 GLN A O 1
ATOM 2196 N N . GLY A 1 269 ? -10.245 5.056 40.579 1.00 88.12 269 GLY A N 1
ATOM 2197 C CA . GLY A 1 269 ? -8.876 5.159 41.070 1.00 88.12 269 GLY A CA 1
ATOM 2198 C C . GLY A 1 269 ? -8.220 6.461 40.623 1.00 88.12 269 GLY A C 1
ATOM 2199 O O . GLY A 1 269 ? -8.672 7.113 39.682 1.00 88.12 269 GLY A O 1
ATOM 2200 N N . LYS A 1 270 ? -7.119 6.826 41.281 1.00 87.38 270 LYS A N 1
ATOM 2201 C CA . LYS A 1 270 ? -6.175 7.818 40.763 1.00 87.38 270 LYS A CA 1
ATOM 2202 C C . LYS A 1 270 ? -4.970 7.066 40.209 1.00 87.38 270 LYS A C 1
ATOM 2204 O O . LYS A 1 270 ? -4.375 6.265 40.925 1.00 87.38 270 LYS A O 1
ATOM 2209 N N . HIS A 1 271 ? -4.625 7.330 38.957 1.00 81.38 271 HIS A N 1
ATOM 2210 C CA . HIS A 1 271 ? -3.434 6.789 38.315 1.00 81.38 271 HIS A CA 1
ATOM 2211 C C . HIS A 1 271 ? -2.508 7.943 37.925 1.00 81.38 271 HIS A C 1
ATOM 2213 O O . HIS A 1 271 ? -2.971 8.958 37.407 1.00 81.38 271 HIS A O 1
ATOM 2219 N N . GLU A 1 272 ? -1.215 7.799 38.205 1.00 83.44 272 GLU A N 1
ATOM 2220 C CA . GLU A 1 272 ? -0.167 8.723 37.777 1.00 83.44 272 GLU A CA 1
ATOM 2221 C C . GLU A 1 272 ? 0.988 7.916 37.188 1.00 83.44 272 GLU A C 1
ATOM 2223 O O . GLU A 1 272 ? 1.355 6.862 37.705 1.00 83.44 272 GLU A O 1
ATOM 2228 N N . GLY A 1 273 ? 1.534 8.394 36.076 1.00 81.81 273 GLY A N 1
ATOM 2229 C CA . GLY A 1 273 ? 2.557 7.681 35.330 1.00 81.81 273 GLY A CA 1
ATOM 2230 C C . GLY A 1 273 ? 2.965 8.453 34.087 1.00 81.81 273 GLY A C 1
ATOM 2231 O O . GLY A 1 273 ? 2.330 9.440 33.710 1.00 81.81 273 GLY A O 1
ATOM 2232 N N . TRP A 1 274 ? 4.038 7.998 33.451 1.00 80.94 274 TRP A N 1
ATOM 2233 C CA . TRP A 1 274 ? 4.469 8.539 32.169 1.00 80.94 274 TRP A CA 1
ATOM 2234 C C . TRP A 1 274 ? 3.481 8.096 31.090 1.00 80.94 274 TRP A C 1
ATOM 2236 O O . TRP A 1 274 ? 3.311 6.902 30.867 1.00 80.94 274 TRP A O 1
ATOM 2246 N N . TYR A 1 275 ? 2.810 9.048 30.448 1.00 78.06 275 TYR A N 1
ATOM 2247 C CA . TYR A 1 275 ? 1.853 8.772 29.380 1.00 78.06 275 TYR A CA 1
ATOM 2248 C C . TYR A 1 275 ? 2.524 8.954 28.019 1.00 78.06 275 TYR A C 1
ATOM 2250 O O . TYR A 1 275 ? 3.051 10.031 27.733 1.00 78.06 275 TYR A O 1
ATOM 2258 N N . SER A 1 276 ? 2.508 7.909 27.191 1.00 73.94 276 SER A N 1
ATOM 2259 C CA . SER A 1 276 ? 2.923 8.003 25.793 1.00 73.94 276 SER A CA 1
ATOM 2260 C C . SER A 1 276 ? 1.740 8.494 24.968 1.00 73.94 276 SER A C 1
ATOM 2262 O O . SER A 1 276 ? 0.742 7.791 24.820 1.00 73.94 276 SER A O 1
ATOM 2264 N N . THR A 1 277 ? 1.841 9.700 24.413 1.00 66.06 277 THR A N 1
ATOM 2265 C CA . THR A 1 277 ? 0.848 10.214 23.458 1.00 66.06 277 THR A CA 1
ATOM 2266 C C . THR A 1 277 ? 0.875 9.445 22.139 1.00 66.06 277 THR A C 1
ATOM 2268 O O . THR A 1 277 ? -0.142 9.379 21.456 1.00 66.06 277 THR A O 1
ATOM 2271 N N . THR A 1 278 ? 2.016 8.841 21.793 1.00 59.59 278 THR A N 1
ATOM 2272 C CA . THR A 1 278 ? 2.180 8.022 20.587 1.00 59.59 278 THR A CA 1
ATOM 2273 C C . THR A 1 278 ? 1.514 6.657 20.735 1.00 59.59 278 THR A C 1
ATOM 2275 O O . THR A 1 278 ? 0.898 6.190 19.788 1.00 59.59 278 THR A O 1
ATOM 2278 N N . ASP A 1 279 ? 1.534 6.045 21.917 1.00 56.44 279 ASP A N 1
ATOM 2279 C CA . ASP A 1 279 ? 0.910 4.726 22.140 1.00 56.44 279 ASP A CA 1
ATOM 2280 C C . ASP A 1 279 ? -0.485 4.818 22.781 1.00 56.44 279 ASP A C 1
ATOM 2282 O O . ASP A 1 279 ? -1.135 3.802 23.008 1.00 56.44 279 ASP A O 1
ATOM 2286 N N . GLU A 1 280 ? -0.924 6.034 23.126 1.00 64.75 280 GLU A N 1
ATOM 2287 C CA . GLU A 1 280 ? -2.128 6.330 23.917 1.00 64.75 280 GLU A CA 1
ATOM 2288 C C . GLU A 1 280 ? -2.225 5.519 25.232 1.00 64.75 280 GLU A C 1
ATOM 2290 O O . GLU A 1 280 ? -3.312 5.241 25.743 1.00 64.75 280 GLU A O 1
ATOM 2295 N N . TRP A 1 281 ? -1.074 5.183 25.828 1.00 72.38 281 TRP A N 1
ATOM 2296 C CA . TRP A 1 281 ? -0.955 4.270 26.970 1.00 72.38 281 TRP A CA 1
ATOM 2297 C C . TRP A 1 281 ? 0.006 4.788 28.057 1.00 72.38 281 TRP A C 1
ATOM 2299 O O . TRP A 1 281 ? 0.986 5.486 27.783 1.00 72.38 281 TRP A O 1
ATOM 2309 N N . PHE A 1 282 ? -0.252 4.417 29.318 1.00 76.94 282 PHE A N 1
ATOM 2310 C CA . PHE A 1 282 ? 0.640 4.702 30.450 1.00 76.94 282 PHE A CA 1
ATOM 2311 C C . PHE A 1 282 ? 1.793 3.695 30.521 1.00 76.94 282 PHE A C 1
ATOM 2313 O O . PHE A 1 282 ? 1.595 2.509 30.778 1.00 76.94 282 PHE A O 1
ATOM 2320 N N . LEU A 1 283 ? 3.023 4.167 30.341 1.00 72.50 283 LEU A N 1
ATOM 2321 C CA . LEU A 1 283 ? 4.217 3.332 30.403 1.00 72.50 283 LEU A CA 1
ATOM 2322 C C . LEU A 1 283 ? 4.422 2.790 31.822 1.00 72.50 283 LEU A C 1
ATOM 2324 O O . LEU A 1 283 ? 4.464 3.542 32.800 1.00 72.50 283 LEU A O 1
ATOM 2328 N N . CYS A 1 284 ? 4.609 1.475 31.936 1.00 68.69 284 CYS A N 1
ATOM 2329 C CA . CYS A 1 284 ? 5.033 0.870 33.192 1.00 68.69 284 CYS A CA 1
ATOM 2330 C C . CYS A 1 284 ? 6.478 1.295 33.495 1.00 68.69 284 CYS A C 1
ATOM 2332 O O . CYS A 1 284 ? 7.358 1.146 32.646 1.00 68.69 284 CYS A O 1
ATOM 2334 N N . GLN A 1 285 ? 6.740 1.809 34.703 1.00 61.50 285 GLN A N 1
ATOM 2335 C CA . GLN A 1 285 ? 8.115 2.005 35.169 1.00 61.50 285 GLN A CA 1
ATOM 2336 C C . GLN A 1 285 ? 8.821 0.644 35.220 1.00 61.50 285 GLN A C 1
ATOM 2338 O O . GLN A 1 285 ? 8.265 -0.322 35.745 1.00 61.50 285 GLN A O 1
ATOM 2343 N N . ARG A 1 286 ? 10.011 0.572 34.620 1.00 47.78 286 ARG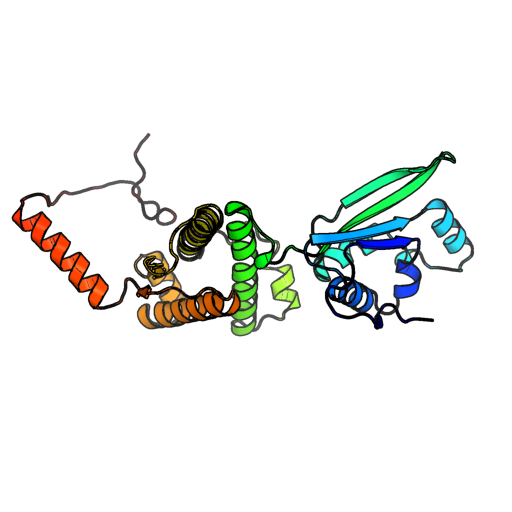 A N 1
ATOM 2344 C CA . ARG A 1 286 ? 10.848 -0.628 34.561 1.00 47.78 286 ARG A CA 1
ATOM 2345 C C . ARG A 1 286 ? 11.776 -0.712 35.764 1.00 47.78 286 ARG A C 1
ATOM 2347 O O . ARG A 1 286 ? 12.296 0.355 36.158 1.00 47.78 286 ARG A O 1
#

Organism: Loa loa (NCBI:txid7209)

Sequence (286 aa):
VLDAKLLPFNNEFFDKIFHVHSPYFWTSDLPAALAEMIRVLKPGGVFLSGMHLKKLEFLEKGKLIRRRQFDPTRYIFELEPAGFEDVRMEYVKGMTNKEYQLIFAKKPLEIRELRDPDKVAIYLKNKIMKEYIIERGIDEGHSLVEIQQEFLDDETYDDVNATYWSSLYCAVSRCFESLATVKDGNADLDDSLFTTGTDEHGLKIQQTATAAGCDPQSYCDNMSDKFKDLFCAFGIQPNDFIRTTETRHKEVVKHIWEELDKRGQIQQGKHEGWYSTTDEWFLCQR

Foldseek 3Di:
DPQLLDDPAAFQQDLEDEDEPCQLVCVVPSLSSLLSVLRNHHAQRKYKYKYQVVVVVVCCVVVVTPCCRRPVVVVLVSNVVSQWPPWDWDWDQDPVRGIMIMIMTGHHHDLVPDLQLLVNLVVCVVVVQLVVLVVVCVVVVHDPVCSVPPPPPDPPPCFLCVVFSVLVSVLSSVVSVVVSVPVVDPDDPPPDAFEEETEQDAPSLCVVCVVVVHHSVVSQVVVRVVVVVVCVVVVHDGPYYDYCPDPVNVVVVVVVVVVCVVVVNDDDDDDDADADSRVRDGDDDD

Solvent-accessible surface area (backbone atoms only — not comparable to full-atom values): 16659 Å² total; per-residue (Å²): 128,85,51,64,59,62,63,100,62,57,71,48,66,33,62,62,49,77,49,60,76,48,59,50,79,35,60,96,51,45,61,52,27,46,38,38,50,53,45,29,31,23,63,60,12,41,37,39,41,40,38,47,60,76,60,53,53,51,38,32,77,68,68,76,46,57,68,89,33,67,40,62,68,61,53,55,69,51,37,50,83,48,56,39,40,81,71,46,76,48,82,43,72,44,97,82,74,44,65,32,43,37,38,39,31,25,34,55,70,48,75,93,72,55,85,48,40,68,59,43,30,53,51,53,47,56,52,52,52,49,53,51,49,49,54,50,29,49,77,73,70,45,51,75,68,53,42,57,66,64,63,73,76,46,86,75,82,58,70,81,58,41,65,60,50,47,54,45,35,54,49,53,24,50,50,45,50,51,53,50,54,52,73,78,38,100,59,75,73,89,81,67,86,47,72,49,69,46,84,69,81,56,72,64,54,49,50,51,16,54,76,70,74,44,56,52,64,62,45,46,51,54,52,51,49,54,50,52,51,50,34,51,75,69,73,50,80,62,80,39,78,48,46,59,79,38,67,73,46,48,52,52,54,49,52,53,50,54,54,37,48,77,69,66,72,63,77,94,77,89,85,88,69,57,67,39,82,83,75,76,40,70,54,79,87,128

Nearest PDB structures (foldseek):
  6swx-assembly1_A  TM=9.562E-01  e=1.566E-05  Leishmania major
  7wpk-assembly1_A  TM=9.328E-01  e=2.857E-05  Staphylococcus aureus subsp. aureus COL
  6cml-assembly2_B  TM=9.059E-01  e=7.942E-05  Trypanosoma brucei brucei TREU927
  4eg4-assembly2_B  TM=8.948E-01  e=1.010E-04  Trypanosoma brucei brucei TREU927
  2avn-assembly1_A  TM=5.219E-01  e=5.441E-04  Thermotoga maritima MSB8

Secondary structure (DSSP, 8-state):
---TTS-SS-TT-EEEEEEES-GGGSTTSHHHHHHHHHHHEEEEEEEEEEE-HHHHHHHHHTTSS-GGGT-HHHHHHTHHHHT-EEEEEEEEE-TTS-EEEEEEEEPPPPGGG---HHHHHHHHHHHHHHHHHHHHHHHTT--HHHHHHHSSS-TTTTSSSHHHHHHHHHHHHHHHHHHHHHHHS---GGG---EEEE---SHHHHHHHHHTTS-HHHHHHHHHHHHHHHHHHTT---SEEEETTSHHHHHHHHHHHHHHHHTT---------EEETTTTEEEPP-

pLDDT: mean 70.26, std 16.24, range [37.06, 95.12]

Radius of gyration: 26.07 Å; Cα contacts (8 Å, |Δi|>4): 306; chains: 1; bounding box: 60×49×78 Å